Protein AF-A0A6I9VJF4-F1 (afdb_monomer_lite)

Secondary structure (DSSP, 8-state):
-------------------------------------PPPPSSPPP---S----EEEEETTEEEEESSHHHHHHHHHHHHHHHHHH-SSS--EEEEEES---TTHHHHHHHHHHHHHHHHHHHHHHHHHHHHHHHHHHHHHHHHHHHHHHHHHHHHHHHHHHHHHHHHHHHHHHHHHHHHHHHHHHHHHHHHHHHHHHHHHHHHHHHHTT-

pLDDT: mean 82.64, std 21.47, range [32.25, 98.5]

Foldseek 3Di:
DDDDDDDDDDDDDDDDDDDDDDDDDDDDDDDDDDDDDDDDQLADQDDDDPQQFWFWKDWQNHIDIDRDPSRLVSLCVSQVSCCVPPNDPGIHIGGDGTDGDDPVVNVVSVVVVVVVVVVVVVVVVVVVVVVVVVVVVVVVVVVVVVVVVVVVVVVVVVVVVVVVVVVVVVVVVVVVVVVVVVVVVVVVVVVVVVVVVVVVVVVVVVVVVPD

Structure (mmCIF, N/CA/C/O backbone):
data_AF-A0A6I9VJF4-F1
#
_entry.id   AF-A0A6I9VJF4-F1
#
loop_
_atom_site.group_PDB
_atom_site.id
_atom_site.type_symbol
_atom_site.label_atom_id
_atom_site.label_alt_id
_atom_site.label_comp_id
_atom_site.label_asym_id
_atom_site.label_entity_id
_atom_site.label_seq_id
_atom_site.pdbx_PDB_ins_code
_atom_site.Cartn_x
_atom_site.Cartn_y
_atom_site.Cartn_z
_atom_site.occupancy
_atom_site.B_iso_or_equiv
_atom_site.auth_seq_id
_atom_site.auth_comp_id
_atom_site.auth_asym_id
_atom_site.auth_atom_id
_atom_site.pdbx_PDB_model_num
ATOM 1 N N . MET A 1 1 ? 12.677 24.973 35.732 1.00 41.00 1 MET A N 1
ATOM 2 C CA . MET A 1 1 ? 14.095 25.381 35.578 1.00 41.00 1 MET A CA 1
ATOM 3 C C . MET A 1 1 ? 14.150 26.571 34.622 1.00 41.00 1 MET A C 1
ATOM 5 O O . MET A 1 1 ? 13.474 26.515 33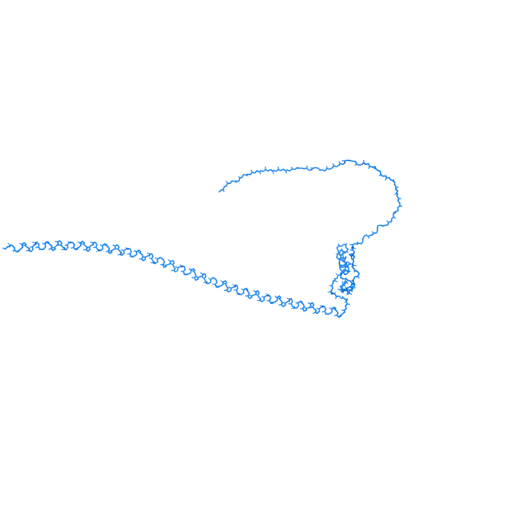.605 1.00 41.00 1 MET A O 1
ATOM 9 N N . ARG A 1 2 ? 14.882 27.648 34.942 1.00 43.22 2 ARG A N 1
ATOM 10 C CA . ARG A 1 2 ? 15.114 28.810 34.055 1.00 43.22 2 ARG A CA 1
ATOM 11 C C . ARG A 1 2 ? 16.456 29.455 34.414 1.00 43.22 2 ARG A C 1
ATOM 13 O O . ARG A 1 2 ? 16.607 29.903 35.543 1.00 43.22 2 ARG A O 1
ATOM 20 N N . ALA A 1 3 ? 17.380 29.524 33.459 1.00 40.81 3 ALA A N 1
ATOM 21 C CA . ALA A 1 3 ? 18.591 30.343 33.530 1.00 40.81 3 ALA A CA 1
ATOM 22 C C . ALA A 1 3 ? 19.118 30.581 32.104 1.00 40.81 3 ALA A C 1
ATOM 24 O O . ALA A 1 3 ? 19.810 29.735 31.546 1.00 40.81 3 ALA A O 1
ATOM 25 N N . TYR A 1 4 ? 18.756 31.717 31.506 1.00 46.66 4 TYR A N 1
ATOM 26 C CA . TYR A 1 4 ? 19.424 32.236 30.310 1.00 46.66 4 TYR A CA 1
ATOM 27 C C . TYR A 1 4 ? 20.466 33.259 30.766 1.00 46.66 4 TYR A C 1
ATOM 29 O O . TYR A 1 4 ? 20.101 34.253 31.390 1.00 46.66 4 TYR A O 1
ATOM 37 N N . SER A 1 5 ? 21.733 33.031 30.423 1.00 48.59 5 SER A N 1
ATOM 38 C CA . SER A 1 5 ? 22.830 33.974 30.660 1.00 48.59 5 SER A CA 1
ATOM 39 C C . SER A 1 5 ? 23.550 34.233 29.343 1.00 48.59 5 SER A C 1
ATOM 41 O O . SER A 1 5 ? 24.210 33.348 28.805 1.00 48.59 5 SER A O 1
ATOM 43 N N . CYS A 1 6 ? 23.385 35.436 28.801 1.00 45.25 6 CYS A N 1
ATOM 44 C CA . CYS A 1 6 ? 23.990 35.838 27.535 1.00 45.25 6 CYS A CA 1
ATOM 45 C C . CYS A 1 6 ? 25.489 36.125 27.689 1.00 45.25 6 CYS A C 1
ATOM 47 O O . CYS A 1 6 ? 25.918 36.651 28.715 1.00 45.25 6 CYS A O 1
ATOM 49 N N . LEU A 1 7 ? 26.254 35.946 26.610 1.00 48.56 7 LEU A N 1
ATOM 50 C CA . LEU A 1 7 ? 27.446 36.757 26.368 1.00 48.56 7 LEU A CA 1
ATOM 51 C C . LEU A 1 7 ? 27.572 37.061 24.872 1.00 48.56 7 LEU A C 1
ATOM 53 O O . LEU A 1 7 ? 27.471 36.170 24.033 1.00 48.56 7 LEU A O 1
ATOM 57 N N . VAL A 1 8 ? 27.735 38.344 24.552 1.00 44.47 8 VAL A N 1
ATOM 58 C CA . VAL A 1 8 ? 27.792 38.882 23.188 1.00 44.47 8 VAL A CA 1
ATOM 59 C C . VAL A 1 8 ? 29.229 39.271 22.875 1.00 44.47 8 VAL A C 1
ATOM 61 O O . VAL A 1 8 ? 29.824 40.026 23.640 1.00 44.47 8 VAL A O 1
ATOM 64 N N . ILE A 1 9 ? 29.754 38.844 21.724 1.00 44.94 9 ILE A N 1
ATOM 65 C CA . ILE A 1 9 ? 30.929 39.471 21.105 1.00 44.94 9 ILE A CA 1
ATOM 66 C C . ILE A 1 9 ? 30.648 39.676 19.613 1.00 44.94 9 ILE A C 1
ATOM 68 O O . ILE A 1 9 ? 30.544 38.722 18.848 1.00 44.94 9 ILE A O 1
ATOM 72 N N . LEU A 1 10 ? 30.541 40.944 19.212 1.00 43.72 10 LEU A N 1
ATOM 73 C CA . LEU A 1 10 ? 30.652 41.387 17.823 1.00 43.72 10 LEU A CA 1
ATOM 74 C C . LEU A 1 10 ? 32.108 41.786 17.560 1.00 43.72 10 LEU A C 1
ATOM 76 O O . LEU A 1 10 ? 32.674 42.554 18.336 1.00 43.72 10 LEU A O 1
ATOM 80 N N . ALA A 1 11 ? 32.684 41.332 16.448 1.00 39.12 11 ALA A N 1
ATOM 81 C CA . ALA A 1 11 ? 33.956 41.838 15.940 1.00 39.12 11 ALA A CA 1
ATOM 82 C C . ALA A 1 11 ? 33.945 41.851 14.402 1.00 39.12 11 ALA A C 1
ATOM 84 O O . ALA A 1 11 ? 33.840 40.813 13.754 1.00 39.12 11 ALA A O 1
ATOM 85 N N . VAL A 1 12 ? 34.029 43.053 13.835 1.00 43.50 12 VAL A N 1
ATOM 86 C CA . VAL A 1 12 ? 34.283 43.328 12.407 1.00 43.50 12 VAL A CA 1
ATOM 87 C C . VAL A 1 12 ? 35.778 43.697 12.271 1.00 43.50 12 VAL A C 1
ATOM 89 O O . VAL A 1 12 ? 36.463 43.766 13.289 1.00 43.50 12 VAL A O 1
ATOM 92 N N . VAL A 1 13 ? 36.251 44.025 11.056 1.00 33.44 13 VAL A N 1
ATOM 93 C CA . VAL A 1 13 ? 37.587 44.577 10.695 1.00 33.44 13 VAL A CA 1
ATOM 94 C C . VAL A 1 13 ? 38.659 43.511 10.378 1.00 33.44 13 VAL A C 1
ATOM 96 O O . VAL A 1 13 ? 38.733 42.508 11.071 1.00 33.44 13 VAL A O 1
ATOM 99 N N . SER A 1 14 ? 39.583 43.668 9.412 1.00 33.91 14 SER A N 1
ATOM 100 C CA . SER A 1 14 ? 39.598 44.350 8.089 1.00 33.91 14 SER A CA 1
ATOM 101 C C . SER A 1 14 ? 40.990 44.165 7.444 1.00 33.91 14 SER A C 1
ATOM 103 O O . SER A 1 14 ? 41.959 44.681 7.998 1.00 33.91 14 SER A O 1
ATOM 105 N N . LEU A 1 15 ? 41.074 43.580 6.234 1.00 39.22 15 LEU A N 1
ATOM 106 C CA . LEU A 1 15 ? 42.241 43.689 5.319 1.00 39.22 15 LEU A CA 1
ATOM 107 C C . LEU A 1 15 ? 43.604 43.172 5.895 1.00 39.22 15 LEU A C 1
ATOM 109 O O . LEU A 1 15 ? 43.591 42.586 6.977 1.00 39.22 15 LEU A O 1
ATOM 113 N N . PRO A 1 16 ? 44.777 43.282 5.211 1.00 50.31 16 PRO A N 1
ATOM 114 C CA . PRO A 1 16 ? 45.093 43.922 3.925 1.00 50.31 16 PRO A CA 1
ATOM 115 C C . PRO A 1 16 ? 45.679 42.989 2.842 1.00 50.31 16 PRO A C 1
ATOM 117 O O . PRO A 1 16 ? 45.834 41.785 3.019 1.00 50.31 16 PRO A O 1
ATOM 120 N N . ALA A 1 17 ? 46.033 43.594 1.706 1.00 39.03 17 ALA A N 1
ATOM 121 C CA . ALA A 1 17 ? 46.890 43.026 0.665 1.00 39.03 17 ALA A CA 1
ATOM 122 C C . ALA A 1 17 ? 48.210 43.831 0.556 1.00 39.03 17 ALA A C 1
ATOM 124 O O . ALA A 1 17 ? 48.357 44.831 1.254 1.00 39.03 17 ALA A O 1
ATOM 125 N N . GLN A 1 18 ? 49.066 43.446 -0.408 1.00 44.81 18 GLN A N 1
ATOM 126 C CA . GLN A 1 18 ? 50.129 44.230 -1.086 1.00 44.81 18 GLN A CA 1
ATOM 127 C C . GLN A 1 18 ? 51.636 44.062 -0.723 1.00 44.81 18 GLN A C 1
ATOM 129 O O . GLN A 1 18 ? 52.074 44.369 0.376 1.00 44.81 18 GLN A O 1
ATOM 134 N N . LEU A 1 19 ? 52.397 43.756 -1.800 1.00 36.31 19 LEU A N 1
ATOM 135 C CA . LEU A 1 19 ? 53.722 44.272 -2.239 1.00 36.31 19 LEU A CA 1
ATOM 136 C C . LEU A 1 19 ? 55.075 43.732 -1.689 1.00 36.31 19 LEU A C 1
ATOM 138 O O . LEU A 1 19 ? 55.432 44.012 -0.556 1.00 36.31 19 LEU A O 1
ATOM 142 N N . LEU A 1 20 ? 55.885 43.203 -2.643 1.00 39.62 20 LEU A N 1
ATOM 143 C CA . LEU A 1 20 ? 57.366 43.327 -2.830 1.00 39.62 20 LEU A CA 1
ATOM 144 C C . LEU A 1 20 ? 58.293 42.761 -1.710 1.00 39.62 20 LEU A C 1
ATOM 146 O O . LEU A 1 20 ? 57.855 42.582 -0.587 1.00 39.62 20 LEU A O 1
ATOM 150 N N . VAL A 1 21 ? 59.582 42.403 -1.882 1.00 32.41 21 VAL A N 1
ATOM 151 C CA . VAL A 1 21 ? 60.612 42.361 -2.969 1.00 32.41 21 VAL A CA 1
ATOM 152 C C . VAL A 1 21 ? 61.565 41.163 -2.626 1.00 32.41 21 VAL A C 1
ATOM 154 O O . VAL A 1 21 ? 61.451 40.660 -1.511 1.00 32.41 21 VAL A O 1
ATOM 157 N N . SER A 1 22 ? 62.495 40.558 -3.389 1.00 33.78 22 SER A N 1
ATOM 158 C CA . SER A 1 22 ? 63.268 40.751 -4.649 1.00 33.78 22 SER A CA 1
ATOM 159 C C . SER A 1 22 ? 63.357 39.390 -5.406 1.00 33.78 22 SER A C 1
ATOM 161 O O . SER A 1 22 ? 62.811 38.412 -4.907 1.00 33.78 22 SER A O 1
ATOM 163 N N . ALA A 1 23 ? 63.911 39.170 -6.614 1.00 37.25 23 ALA A N 1
ATOM 164 C CA . ALA A 1 23 ? 64.912 39.815 -7.495 1.00 37.25 23 ALA A CA 1
ATOM 165 C C . ALA A 1 23 ? 66.409 39.447 -7.270 1.00 37.25 23 ALA A C 1
ATOM 167 O O . ALA A 1 23 ? 67.086 40.083 -6.475 1.00 37.25 23 ALA A O 1
ATOM 168 N N . GLU A 1 24 ? 66.901 38.464 -8.041 1.00 32.25 24 GLU A N 1
ATOM 169 C CA . GLU A 1 24 ? 68.302 38.223 -8.477 1.00 32.25 24 GLU A CA 1
ATOM 170 C C . GLU A 1 24 ? 68.190 37.257 -9.701 1.00 32.25 24 GLU A C 1
ATOM 172 O O . GLU A 1 24 ? 67.418 36.303 -9.631 1.00 32.25 24 GLU A O 1
ATOM 177 N N . SER A 1 25 ? 68.585 37.628 -10.933 1.00 33.44 25 SER A N 1
ATOM 178 C CA . SER A 1 25 ? 69.855 37.287 -11.634 1.00 33.44 25 SER A CA 1
ATOM 179 C C . SER A 1 25 ? 70.174 35.776 -11.734 1.00 33.44 25 SER A C 1
ATOM 181 O O . SER A 1 25 ? 70.134 35.099 -10.714 1.00 33.44 25 SER A O 1
ATOM 183 N N . SER A 1 26 ? 70.536 35.153 -12.869 1.00 38.69 26 SER A N 1
ATOM 184 C CA . SER A 1 26 ? 70.738 35.537 -14.293 1.00 38.69 26 SER A CA 1
ATOM 185 C C . SER A 1 26 ? 70.229 34.367 -15.194 1.00 38.69 26 SER A C 1
ATOM 187 O O . SER A 1 26 ? 69.788 33.354 -14.664 1.00 38.69 26 SER A O 1
ATOM 189 N N . GLU A 1 27 ? 70.129 34.388 -16.532 1.00 39.69 27 GLU A N 1
ATOM 190 C CA . GLU A 1 27 ? 70.959 34.992 -17.590 1.00 39.69 27 GLU A CA 1
ATOM 191 C C . GLU A 1 27 ? 70.164 35.169 -18.909 1.00 39.69 27 GLU A C 1
ATOM 193 O O . GLU A 1 27 ? 69.073 34.621 -19.075 1.00 39.69 27 GLU A O 1
ATOM 198 N N . ALA A 1 28 ? 70.721 35.910 -19.872 1.00 35.66 28 ALA A N 1
ATOM 199 C CA . ALA A 1 28 ? 70.219 36.016 -21.252 1.00 35.66 28 ALA A CA 1
ATOM 200 C C . ALA A 1 28 ? 71.174 35.252 -22.213 1.00 35.66 28 ALA A C 1
ATOM 202 O O . ALA A 1 28 ? 72.231 34.811 -21.781 1.00 35.66 28 ALA A O 1
ATOM 203 N N . ALA A 1 29 ? 70.933 35.042 -23.511 1.00 36.00 29 ALA A N 1
ATOM 204 C CA . ALA A 1 29 ? 69.857 35.457 -24.412 1.00 36.00 29 ALA A CA 1
ATOM 205 C C . ALA A 1 29 ? 69.768 34.473 -25.601 1.00 36.00 29 ALA A C 1
ATOM 207 O O . ALA A 1 29 ? 70.785 33.893 -25.980 1.00 36.00 29 ALA A O 1
ATOM 208 N N . ASN A 1 30 ? 68.617 34.384 -26.280 1.00 33.91 30 ASN A N 1
ATOM 209 C CA . ASN A 1 30 ? 68.498 34.828 -27.684 1.00 33.91 30 ASN A CA 1
ATOM 210 C C . ASN A 1 30 ? 67.085 34.633 -28.259 1.00 33.91 30 ASN A C 1
ATOM 212 O O . ASN A 1 30 ? 66.303 33.804 -27.801 1.00 33.91 30 ASN A O 1
ATOM 216 N N . THR A 1 31 ? 66.763 35.435 -29.271 1.00 39.09 31 THR A N 1
ATOM 217 C CA . THR A 1 31 ? 65.483 35.433 -29.991 1.00 39.09 31 THR A CA 1
ATOM 218 C C . THR A 1 31 ? 65.520 34.562 -31.254 1.00 39.09 31 THR A C 1
ATOM 220 O O . THR A 1 31 ? 66.585 34.184 -31.733 1.00 39.09 31 THR A O 1
ATOM 223 N N . SER A 1 32 ? 64.339 34.395 -31.868 1.00 44.34 32 SER A N 1
ATOM 224 C CA . SER A 1 32 ? 64.127 34.105 -33.304 1.00 44.34 32 SER A CA 1
ATOM 225 C C . SER A 1 32 ? 63.920 32.646 -33.739 1.00 44.34 32 SER A C 1
ATOM 227 O O . SER A 1 32 ? 64.745 32.072 -34.439 1.00 44.34 32 SER A O 1
ATOM 229 N N . ALA A 1 33 ? 62.714 32.124 -33.485 1.00 35.53 33 ALA A N 1
ATOM 230 C CA . ALA A 1 33 ? 61.973 31.322 -34.470 1.00 35.53 33 ALA A CA 1
ATOM 231 C C . ALA A 1 33 ? 60.465 31.353 -34.155 1.00 35.53 33 ALA A C 1
ATOM 233 O O . ALA A 1 33 ? 59.999 30.656 -33.258 1.00 35.53 33 ALA A O 1
ATOM 234 N N . ALA A 1 34 ? 59.688 32.165 -34.878 1.00 48.03 34 ALA A N 1
ATOM 235 C CA . ALA A 1 34 ? 58.229 32.131 -34.780 1.00 48.03 34 ALA A CA 1
ATOM 236 C C . ALA A 1 34 ? 57.673 31.028 -35.696 1.00 48.03 34 ALA A C 1
ATOM 238 O O . ALA A 1 34 ? 57.787 31.122 -36.916 1.00 48.03 34 ALA A O 1
ATOM 239 N N . LEU A 1 35 ? 57.049 30.007 -35.108 1.00 40.38 35 LEU A N 1
ATOM 240 C CA . LEU A 1 35 ? 56.227 29.015 -35.806 1.00 40.38 35 LEU A CA 1
ATOM 241 C C . LEU A 1 35 ? 54.879 28.872 -35.073 1.00 40.38 35 LEU A C 1
ATOM 243 O O . LEU A 1 35 ? 54.799 29.187 -33.884 1.00 40.38 35 LEU A O 1
ATOM 247 N N . PRO A 1 36 ? 53.793 28.532 -35.790 1.00 45.44 36 PRO A N 1
ATOM 248 C CA . PRO A 1 36 ? 52.447 28.914 -35.378 1.00 45.44 36 PRO A CA 1
ATOM 249 C C . PRO A 1 36 ? 51.892 28.067 -34.232 1.00 45.44 36 PRO A C 1
ATOM 251 O O . PRO A 1 36 ? 52.249 26.903 -34.060 1.00 45.44 36 PRO A O 1
ATOM 254 N N . ALA A 1 37 ? 50.933 28.646 -33.507 1.00 44.25 37 ALA A N 1
ATOM 255 C CA . ALA A 1 37 ? 50.127 27.926 -32.534 1.00 44.25 37 ALA A CA 1
ATOM 256 C C . ALA A 1 37 ? 49.352 26.789 -33.221 1.00 44.25 37 ALA A C 1
ATOM 258 O O . ALA A 1 37 ? 48.345 27.019 -33.893 1.00 44.25 37 ALA A O 1
ATOM 259 N N . THR A 1 38 ? 49.805 25.550 -33.037 1.00 40.78 38 THR A N 1
ATOM 260 C CA . THR A 1 38 ? 49.000 24.370 -33.353 1.00 40.78 38 THR A CA 1
ATOM 261 C C . THR A 1 38 ? 47.846 24.306 -32.367 1.00 40.78 38 THR A C 1
ATOM 263 O O . THR A 1 38 ? 48.064 24.166 -31.164 1.00 40.78 38 THR A O 1
ATOM 266 N N . SER A 1 39 ? 46.620 24.413 -32.876 1.00 51.25 39 SER A N 1
ATOM 267 C CA . SER A 1 39 ? 45.404 24.272 -32.081 1.00 51.25 39 SER A CA 1
ATOM 268 C C . SER A 1 39 ? 45.406 22.937 -31.338 1.00 51.25 39 SER A C 1
ATOM 270 O O . SER A 1 39 ? 45.472 21.882 -31.975 1.00 51.25 39 SER A O 1
ATOM 272 N N . THR A 1 40 ? 45.284 22.972 -30.012 1.00 52.50 40 THR A N 1
ATOM 273 C CA . THR A 1 40 ? 44.957 21.772 -29.240 1.00 52.50 40 THR A CA 1
ATOM 274 C C . THR A 1 40 ? 43.618 21.211 -29.735 1.00 52.50 40 THR A C 1
ATOM 276 O O . THR A 1 40 ? 42.693 21.983 -30.014 1.00 52.50 40 THR A O 1
ATOM 279 N N . PRO A 1 41 ? 43.479 19.884 -29.901 1.00 60.72 41 PRO A N 1
ATOM 280 C CA . PRO A 1 41 ? 42.206 19.307 -30.303 1.00 60.72 41 PRO A CA 1
ATOM 281 C C . PRO A 1 41 ? 41.181 19.527 -29.182 1.00 60.72 41 PRO A C 1
ATOM 283 O O . PRO A 1 41 ? 41.434 19.210 -28.024 1.00 60.72 41 PRO A O 1
ATOM 286 N N . ILE A 1 42 ? 40.006 20.061 -29.531 1.00 69.56 42 ILE A N 1
ATOM 287 C CA . ILE A 1 42 ? 38.941 20.434 -28.572 1.00 69.56 42 ILE A CA 1
ATOM 288 C C . ILE A 1 42 ? 38.410 19.210 -27.787 1.00 69.56 42 ILE A C 1
ATOM 290 O O . ILE A 1 42 ? 37.789 19.355 -26.738 1.00 69.56 42 ILE A O 1
ATOM 294 N N . CYS A 1 43 ? 38.683 17.998 -28.273 1.00 75.88 43 CYS A N 1
ATOM 295 C CA . CYS A 1 43 ? 38.507 16.742 -27.558 1.00 75.88 43 CYS A CA 1
ATOM 296 C C . CYS A 1 43 ? 39.775 15.895 -27.706 1.00 75.88 43 CYS A C 1
ATOM 298 O O . CYS A 1 43 ? 40.249 15.703 -28.826 1.00 75.88 43 CYS A O 1
ATOM 300 N N . GLU A 1 44 ? 40.280 15.345 -26.603 1.00 77.62 44 GLU A N 1
ATOM 301 C CA . GLU A 1 44 ? 41.350 14.348 -26.622 1.00 77.62 44 GLU A CA 1
ATOM 302 C C . GLU A 1 44 ? 40.745 12.936 -26.557 1.00 77.62 44 GLU A C 1
ATOM 304 O O . GLU A 1 44 ? 39.993 12.596 -25.639 1.00 77.62 44 GLU A O 1
ATOM 309 N N . GLU A 1 45 ? 41.026 12.113 -27.569 1.00 77.75 45 GLU A N 1
ATOM 310 C CA . GLU A 1 45 ? 40.505 10.748 -27.642 1.00 77.75 45 GLU A CA 1
ATOM 311 C C . GLU A 1 45 ? 41.234 9.819 -26.661 1.00 77.75 45 GLU A C 1
ATOM 313 O O . GLU A 1 45 ? 42.458 9.699 -26.678 1.00 77.75 45 GLU A O 1
ATOM 318 N N . THR A 1 46 ? 40.479 9.094 -25.829 1.00 84.31 46 THR A N 1
ATOM 319 C CA . THR A 1 46 ? 41.060 8.104 -24.912 1.00 84.31 46 THR A CA 1
ATOM 320 C C . THR A 1 46 ? 41.668 6.947 -25.710 1.00 84.31 46 THR A C 1
ATOM 322 O O . THR A 1 46 ? 41.006 6.375 -26.578 1.00 84.31 46 THR A O 1
ATOM 325 N N . VAL A 1 47 ? 42.919 6.574 -25.416 1.00 90.31 47 VAL A N 1
ATOM 326 C CA . VAL A 1 47 ? 43.630 5.506 -26.140 1.00 90.31 47 VAL A CA 1
ATOM 327 C C . VAL A 1 47 ? 42.919 4.163 -25.949 1.00 90.31 47 VAL A C 1
ATOM 329 O O . VAL A 1 47 ? 42.955 3.562 -24.877 1.00 90.31 47 VAL A O 1
ATOM 332 N N . CYS A 1 48 ? 42.276 3.677 -27.009 1.00 92.06 48 CYS A N 1
ATOM 333 C CA . CYS A 1 48 ? 41.532 2.423 -26.978 1.00 92.06 48 CYS A CA 1
ATOM 334 C C . CYS A 1 48 ? 42.433 1.196 -27.220 1.00 92.06 48 CYS A C 1
ATOM 336 O O . CYS A 1 48 ? 43.268 1.221 -28.131 1.00 92.06 48 CYS A O 1
ATOM 338 N N . PRO A 1 49 ? 42.218 0.074 -26.501 1.00 93.00 49 PRO A N 1
ATOM 339 C CA . PRO A 1 49 ? 42.853 -1.202 -26.820 1.00 93.00 49 PRO A CA 1
ATOM 340 C C . PRO A 1 49 ? 42.556 -1.648 -28.257 1.00 93.00 49 PRO A C 1
ATOM 342 O O . PRO A 1 49 ? 41.438 -1.478 -28.749 1.00 93.00 49 PRO A O 1
ATOM 345 N N . ARG A 1 50 ? 43.524 -2.303 -28.913 1.00 89.00 50 ARG A N 1
ATOM 346 C CA . ARG A 1 50 ? 43.379 -2.863 -30.275 1.00 89.00 50 ARG A CA 1
ATOM 347 C C . ARG A 1 50 ? 42.592 -4.185 -30.314 1.00 89.00 50 ARG A C 1
ATOM 349 O O . ARG A 1 50 ? 42.911 -5.085 -31.082 1.00 89.00 50 ARG A O 1
ATOM 356 N N . LEU A 1 51 ? 41.553 -4.290 -29.486 1.00 89.00 51 LEU A N 1
ATOM 357 C CA . LEU A 1 51 ? 40.603 -5.399 -29.479 1.00 89.00 51 LEU A CA 1
ATOM 358 C C . LEU A 1 51 ? 39.425 -5.061 -30.403 1.00 89.00 51 LEU A C 1
ATOM 360 O O . LEU A 1 51 ? 38.678 -4.117 -30.140 1.00 89.00 51 LEU A O 1
ATOM 364 N N . TYR A 1 52 ? 39.258 -5.833 -31.479 1.00 93.81 52 TYR A N 1
ATOM 365 C CA . TYR A 1 52 ? 38.142 -5.673 -32.410 1.00 93.81 52 TYR A CA 1
ATOM 366 C C . TYR A 1 52 ? 36.896 -6.393 -31.878 1.00 93.81 52 TYR A C 1
ATOM 368 O O . TYR A 1 52 ? 36.787 -7.613 -31.957 1.00 93.81 52 TYR A O 1
ATOM 376 N N . MET A 1 53 ? 35.965 -5.618 -31.325 1.00 95.88 53 MET A N 1
ATOM 377 C CA . MET A 1 53 ? 34.666 -6.066 -30.816 1.00 95.88 53 MET A CA 1
ATOM 378 C C . MET A 1 53 ? 33.624 -5.041 -31.280 1.00 95.88 53 MET A C 1
ATOM 380 O O . MET A 1 53 ? 33.338 -4.085 -30.548 1.00 95.88 53 MET A O 1
ATOM 384 N N . PRO A 1 54 ? 33.134 -5.159 -32.529 1.00 95.31 54 PRO A N 1
ATOM 385 C CA . PRO A 1 54 ? 32.446 -4.070 -33.202 1.00 95.31 54 PRO A CA 1
ATOM 386 C C . PRO A 1 54 ? 31.121 -3.716 -32.532 1.00 95.31 54 PRO A C 1
ATOM 388 O O . PRO A 1 54 ? 30.455 -4.561 -31.932 1.00 95.31 54 PRO A O 1
ATOM 391 N N . VAL A 1 55 ? 30.726 -2.454 -32.670 1.00 95.62 55 VAL A N 1
ATOM 392 C CA . VAL A 1 55 ? 29.443 -1.930 -32.194 1.00 95.62 55 VAL A CA 1
ATOM 393 C C . VAL A 1 55 ? 28.791 -1.070 -33.267 1.00 95.62 55 VAL A C 1
ATOM 395 O O . VAL A 1 55 ? 29.481 -0.355 -33.996 1.00 95.62 55 VAL A O 1
ATOM 398 N N . CYS A 1 56 ? 27.465 -1.106 -33.329 1.00 95.44 56 CYS A N 1
ATOM 399 C CA . CYS A 1 56 ? 26.675 -0.227 -34.166 1.00 95.44 56 CYS A CA 1
ATOM 400 C C . CYS A 1 56 ? 26.257 1.015 -33.375 1.00 95.44 56 CYS A C 1
ATOM 402 O O . CYS A 1 56 ? 25.759 0.926 -32.247 1.00 95.44 56 CYS A O 1
ATOM 404 N N . GLY A 1 57 ? 26.451 2.179 -33.982 1.00 94.06 57 GLY A N 1
ATOM 405 C CA . GLY A 1 57 ? 25.930 3.453 -33.512 1.00 94.06 57 GLY A CA 1
ATOM 406 C C . GLY A 1 57 ? 25.283 4.238 -34.646 1.00 94.06 57 GLY A C 1
ATOM 407 O O . GLY A 1 57 ? 25.395 3.864 -35.810 1.00 94.06 57 GLY A O 1
ATOM 408 N N . LEU A 1 58 ? 24.630 5.341 -34.299 1.00 93.56 58 LEU A N 1
ATOM 409 C CA . LEU A 1 58 ? 24.217 6.363 -35.254 1.00 93.56 58 LEU A CA 1
ATOM 410 C C . LEU A 1 58 ? 25.210 7.522 -35.227 1.00 93.56 58 LEU A C 1
ATOM 412 O O . LEU A 1 58 ? 25.717 7.870 -34.159 1.00 93.56 58 LEU A O 1
ATOM 416 N N . VAL A 1 59 ? 25.428 8.139 -36.384 1.00 92.25 59 VAL A N 1
ATOM 417 C CA . VAL A 1 59 ? 26.048 9.456 -36.554 1.00 92.25 59 VAL A CA 1
ATOM 418 C C . VAL A 1 59 ? 25.077 10.261 -37.414 1.00 92.25 59 VAL A C 1
ATOM 420 O O . VAL A 1 59 ? 24.839 9.890 -38.557 1.00 92.25 59 VAL A O 1
ATOM 423 N N . ASP A 1 60 ? 24.428 11.279 -36.844 1.00 89.12 60 ASP A N 1
ATOM 424 C CA . ASP A 1 60 ? 23.392 12.089 -37.524 1.00 89.12 60 ASP A CA 1
ATOM 425 C C . ASP A 1 60 ? 22.229 11.288 -38.136 1.00 89.12 60 ASP A C 1
ATOM 427 O O . ASP A 1 60 ? 21.585 11.699 -39.097 1.00 89.12 60 ASP A O 1
ATOM 431 N N . GLY A 1 61 ? 21.927 10.137 -37.532 1.00 86.81 61 GLY A N 1
ATOM 432 C CA . GLY A 1 61 ? 20.888 9.217 -37.996 1.00 86.81 61 GLY A CA 1
ATOM 433 C C . GLY A 1 61 ? 21.376 8.149 -38.979 1.00 86.81 61 GLY A C 1
ATOM 434 O O . GLY A 1 61 ? 20.641 7.191 -39.217 1.00 86.81 61 GLY A O 1
ATOM 435 N N . GLU A 1 62 ? 22.611 8.234 -39.480 1.00 90.94 62 GLU A N 1
ATOM 436 C CA . GLU A 1 62 ? 23.208 7.199 -40.330 1.00 90.94 62 GLU A CA 1
ATOM 437 C C . GLU A 1 62 ? 23.926 6.114 -39.500 1.00 90.94 62 GLU A C 1
ATOM 439 O O . GLU A 1 62 ? 24.631 6.436 -38.537 1.00 90.94 62 GLU A O 1
ATOM 444 N N . PRO A 1 63 ? 23.780 4.816 -39.835 1.00 92.56 63 PRO A N 1
ATOM 445 C CA . PRO A 1 63 ? 24.374 3.723 -39.067 1.00 92.56 63 PRO A CA 1
ATOM 446 C C . PRO A 1 63 ? 25.884 3.570 -39.325 1.00 92.56 63 PRO A C 1
ATOM 448 O O . PRO A 1 63 ? 26.311 3.147 -40.399 1.00 92.56 63 PRO A O 1
ATOM 451 N N . MET A 1 64 ? 26.707 3.830 -38.303 1.00 93.12 64 MET A N 1
ATOM 452 C CA . MET A 1 64 ? 28.158 3.618 -38.326 1.00 93.12 64 MET A CA 1
ATOM 453 C C . MET A 1 64 ? 28.569 2.414 -37.467 1.00 93.12 64 MET A C 1
ATOM 455 O O . MET A 1 64 ? 28.311 2.368 -36.264 1.00 93.12 64 MET A O 1
ATOM 459 N N . THR A 1 65 ? 29.325 1.482 -38.057 1.00 95.88 65 THR A N 1
ATOM 460 C CA . THR A 1 65 ? 30.056 0.462 -37.285 1.00 95.88 65 THR A CA 1
ATOM 461 C C . THR A 1 65 ? 31.369 1.040 -36.757 1.00 95.88 65 THR A C 1
ATOM 463 O O . THR A 1 65 ? 32.220 1.465 -37.538 1.00 95.88 65 THR A O 1
ATOM 466 N N . ALA A 1 66 ? 31.566 1.014 -35.439 1.00 94.75 66 ALA A N 1
ATOM 467 C CA . ALA A 1 66 ? 32.846 1.310 -34.796 1.00 94.75 66 ALA A CA 1
ATOM 468 C C . ALA A 1 66 ? 33.571 0.004 -34.405 1.00 94.75 66 ALA A C 1
ATOM 470 O O . ALA A 1 66 ? 32.907 -0.975 -34.060 1.00 94.75 66 ALA A O 1
ATOM 471 N N . PRO A 1 67 ? 34.920 -0.040 -34.418 1.00 94.50 67 PRO A N 1
ATOM 472 C CA . PRO A 1 67 ? 35.689 -1.270 -34.182 1.00 94.50 67 PRO A CA 1
ATOM 473 C C . PRO A 1 67 ? 35.679 -1.747 -32.720 1.00 94.50 67 PRO A C 1
ATOM 475 O O . PRO A 1 67 ? 35.948 -2.916 -32.458 1.00 94.50 67 PRO A O 1
ATOM 478 N N . SER A 1 68 ? 35.377 -0.862 -31.767 1.00 94.25 68 SER A N 1
ATOM 479 C CA . SER A 1 68 ? 35.166 -1.212 -30.361 1.00 94.25 68 SER A CA 1
ATOM 480 C C . SER A 1 68 ? 34.238 -0.206 -29.680 1.00 94.25 68 SER A C 1
ATOM 482 O O . SER A 1 68 ? 34.101 0.938 -30.130 1.00 94.25 68 SER A O 1
ATOM 484 N N . ARG A 1 69 ? 33.624 -0.599 -28.554 1.00 94.50 69 ARG A N 1
ATOM 485 C CA . ARG A 1 69 ? 32.790 0.319 -27.758 1.00 94.50 69 ARG A CA 1
ATOM 486 C C . ARG A 1 69 ? 33.580 1.514 -27.213 1.00 94.50 69 ARG A C 1
ATOM 488 O O . ARG A 1 69 ? 33.007 2.589 -27.088 1.00 94.50 69 ARG A O 1
ATOM 495 N N . CYS A 1 70 ? 34.882 1.358 -26.965 1.00 94.12 70 CYS A N 1
ATOM 496 C CA . CYS A 1 70 ? 35.763 2.469 -26.600 1.00 94.12 70 CYS A CA 1
ATOM 497 C C . CYS A 1 70 ? 35.822 3.526 -27.716 1.00 94.12 70 CYS A C 1
ATOM 499 O O . CYS A 1 70 ? 35.541 4.693 -27.460 1.00 94.12 70 CYS A O 1
ATOM 501 N N . VAL A 1 71 ? 36.060 3.116 -28.970 1.00 93.69 71 VAL A N 1
ATOM 502 C CA . VAL A 1 71 ? 36.141 4.050 -30.110 1.00 93.69 71 VAL A CA 1
ATOM 503 C C . VAL A 1 71 ? 34.799 4.745 -30.376 1.00 93.69 71 VAL A C 1
ATOM 505 O O . VAL A 1 71 ? 34.774 5.931 -30.696 1.00 93.69 71 VAL A O 1
ATOM 508 N N . LEU A 1 72 ? 33.664 4.060 -30.183 1.00 93.88 72 LEU A N 1
ATOM 509 C CA . LEU A 1 72 ? 32.357 4.728 -30.243 1.00 93.88 72 LEU A CA 1
ATOM 510 C C . LEU A 1 72 ? 32.166 5.720 -29.081 1.00 93.88 72 LEU A C 1
ATOM 512 O O . LEU A 1 72 ? 31.701 6.836 -29.299 1.00 93.88 72 LEU A O 1
ATOM 516 N N . ASN A 1 73 ? 32.545 5.342 -27.857 1.00 93.44 73 ASN A N 1
ATOM 517 C CA . ASN A 1 73 ? 32.426 6.206 -26.683 1.00 93.44 73 ASN A CA 1
ATOM 518 C C . ASN A 1 73 ? 33.322 7.457 -26.783 1.00 93.44 73 ASN A C 1
ATOM 520 O O . ASN A 1 73 ? 32.892 8.517 -26.332 1.00 93.44 73 ASN A O 1
ATOM 524 N N . ASN A 1 74 ? 34.503 7.374 -27.413 1.00 92.00 74 ASN A N 1
ATOM 525 C CA . ASN A 1 74 ? 35.320 8.544 -27.763 1.00 92.00 74 ASN A CA 1
ATOM 526 C C . ASN A 1 74 ? 34.526 9.515 -28.640 1.00 92.00 74 ASN A C 1
ATOM 528 O O . ASN A 1 74 ? 34.362 10.676 -28.276 1.00 92.00 74 ASN A O 1
ATOM 532 N N . LYS A 1 75 ? 33.946 9.028 -29.746 1.00 91.44 75 LYS A N 1
ATOM 533 C CA . LYS A 1 75 ? 33.132 9.856 -30.651 1.00 91.44 75 LYS A CA 1
ATOM 534 C C . LYS A 1 75 ? 31.924 10.485 -29.954 1.00 91.44 75 LYS A C 1
ATOM 536 O O . LYS A 1 75 ? 31.662 11.667 -30.158 1.00 91.44 75 LYS A O 1
ATOM 541 N N . ILE A 1 76 ? 31.234 9.737 -29.087 1.00 91.62 76 ILE A N 1
ATOM 542 C CA . ILE A 1 76 ? 30.133 10.265 -28.262 1.00 91.62 76 ILE A CA 1
ATOM 543 C C . ILE A 1 76 ? 30.643 11.395 -27.353 1.00 91.62 76 ILE A C 1
ATOM 545 O O . ILE A 1 76 ? 30.092 12.495 -27.386 1.00 91.62 76 ILE A O 1
ATOM 549 N N . ARG A 1 77 ? 31.733 11.175 -26.603 1.00 90.38 77 ARG A N 1
ATOM 550 C CA . ARG A 1 77 ? 32.340 12.197 -25.729 1.00 90.38 77 ARG A CA 1
ATOM 551 C C . ARG A 1 77 ? 32.754 13.444 -26.507 1.00 90.38 77 ARG A C 1
ATOM 553 O O . ARG A 1 77 ? 32.387 14.546 -26.106 1.00 90.38 77 ARG A O 1
ATOM 560 N N . CYS A 1 78 ? 33.437 13.282 -27.638 1.00 89.62 78 CYS A N 1
ATOM 561 C CA . CYS A 1 78 ? 33.853 14.407 -28.465 1.00 89.62 78 CYS A CA 1
ATOM 562 C C . CYS A 1 78 ? 32.661 15.167 -29.051 1.00 89.62 78 CYS A C 1
ATOM 564 O O . CYS A 1 78 ? 32.666 16.393 -28.994 1.00 89.62 78 CYS A O 1
ATOM 566 N N . SER A 1 79 ? 31.606 14.487 -29.520 1.00 87.25 79 SER A N 1
ATOM 567 C CA . SER A 1 79 ? 30.388 15.173 -29.974 1.00 87.25 79 SER A CA 1
ATOM 568 C C . SER A 1 79 ? 29.734 16.009 -28.869 1.00 87.25 79 SER A C 1
ATOM 570 O O . SER A 1 79 ? 29.404 17.166 -29.108 1.00 87.25 79 SER A O 1
ATOM 572 N N . ALA A 1 80 ? 29.643 15.488 -27.641 1.00 87.19 80 ALA A N 1
ATOM 573 C CA . ALA A 1 80 ? 29.068 16.203 -26.501 1.00 87.19 80 ALA A CA 1
ATOM 574 C C . ALA A 1 80 ? 29.938 17.375 -25.997 1.00 87.19 80 ALA A C 1
ATOM 576 O O . ALA A 1 80 ? 29.407 18.357 -25.479 1.00 87.19 80 ALA A O 1
ATOM 577 N N . ILE A 1 81 ? 31.267 17.297 -26.136 1.00 87.12 81 ILE A N 1
ATOM 578 C CA . ILE A 1 81 ? 32.176 18.419 -25.841 1.00 87.12 81 ILE A CA 1
ATOM 579 C C . ILE A 1 81 ? 32.036 19.500 -26.917 1.00 87.12 81 ILE A C 1
ATOM 581 O O . ILE A 1 81 ? 31.827 20.667 -26.593 1.00 87.12 81 ILE A O 1
ATOM 585 N N . LEU A 1 82 ? 32.081 19.107 -28.192 1.00 85.00 82 LEU A N 1
ATOM 586 C CA . LEU A 1 82 ? 31.939 20.009 -29.333 1.00 85.00 82 LEU A CA 1
ATOM 587 C C . LEU A 1 82 ? 30.567 20.718 -29.321 1.00 85.00 82 LEU A C 1
ATOM 589 O O . LEU A 1 82 ? 30.510 21.930 -29.506 1.00 85.00 82 LEU A O 1
ATOM 593 N N . GLN A 1 83 ? 29.471 20.018 -29.005 1.00 84.62 83 GLN A N 1
ATOM 594 C CA . GLN A 1 83 ? 28.124 20.605 -28.865 1.00 84.62 83 GLN A CA 1
ATOM 595 C C . GLN A 1 83 ? 28.054 21.754 -27.851 1.00 84.62 83 GLN A C 1
ATOM 597 O O . GLN A 1 83 ? 27.284 22.690 -28.053 1.00 84.62 83 GLN A O 1
ATOM 602 N N . ARG A 1 84 ? 28.890 21.735 -26.806 1.00 82.12 84 ARG A N 1
ATOM 603 C CA . ARG A 1 84 ? 28.968 22.810 -25.803 1.00 82.12 84 ARG A CA 1
ATOM 604 C C . ARG A 1 84 ? 29.852 23.988 -26.223 1.00 82.12 84 ARG A C 1
ATOM 606 O O . ARG A 1 84 ? 29.744 25.045 -25.614 1.00 82.12 84 ARG A O 1
ATOM 613 N N . THR A 1 85 ? 30.721 23.824 -27.224 1.00 80.50 85 THR A N 1
ATOM 614 C CA . THR A 1 85 ? 31.714 24.840 -27.628 1.00 80.50 85 THR A CA 1
ATOM 615 C C . THR A 1 85 ? 31.471 25.448 -29.010 1.00 80.50 85 THR A C 1
ATOM 617 O O . THR A 1 85 ? 31.879 26.583 -29.241 1.00 80.50 85 THR A O 1
ATOM 620 N N . LEU A 1 86 ? 30.800 24.734 -29.922 1.00 79.12 86 LEU A N 1
ATOM 621 C CA . LEU A 1 86 ? 30.592 25.145 -31.321 1.00 79.12 86 LEU A CA 1
ATOM 622 C C . LEU A 1 86 ? 29.115 25.079 -31.790 1.00 79.12 86 LEU A C 1
ATOM 624 O O . LEU A 1 86 ? 28.807 25.492 -32.908 1.00 79.12 86 LEU A O 1
ATOM 628 N N . GLY A 1 87 ? 28.186 24.589 -30.958 1.00 71.56 87 GLY A N 1
ATOM 629 C CA . GLY A 1 87 ? 26.737 24.647 -31.211 1.00 71.56 87 GLY A CA 1
ATOM 630 C C . GLY A 1 87 ? 26.194 23.722 -32.318 1.00 71.56 87 GLY A C 1
ATOM 631 O O . GLY A 1 87 ? 26.614 22.579 -32.478 1.00 71.56 87 GLY A O 1
ATOM 632 N N . ASN A 1 88 ? 25.197 24.198 -33.073 1.00 67.12 88 ASN A N 1
ATOM 633 C CA . ASN A 1 88 ? 24.232 23.368 -33.823 1.00 67.12 88 ASN A CA 1
ATOM 634 C C . ASN A 1 88 ? 24.742 22.701 -35.131 1.00 67.12 88 ASN A C 1
ATOM 636 O O . ASN A 1 88 ? 23.935 22.389 -36.005 1.00 67.12 88 ASN A O 1
ATOM 640 N N . LYS A 1 89 ? 26.053 22.506 -35.330 1.00 70.75 89 LYS A N 1
ATOM 641 C CA . LYS A 1 89 ? 26.645 21.990 -36.594 1.00 70.75 89 LYS A CA 1
ATOM 642 C C . LYS A 1 89 ? 27.527 20.747 -36.394 1.00 70.75 89 LYS A C 1
ATOM 644 O O . LYS A 1 89 ? 28.599 20.646 -36.986 1.00 70.75 89 LYS A O 1
ATOM 649 N N . IL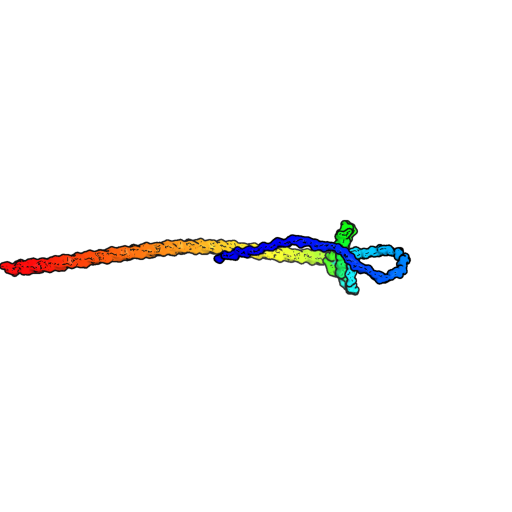E A 1 90 ? 27.141 19.852 -35.483 1.00 81.06 90 ILE A N 1
ATOM 650 C CA . ILE A 1 90 ? 28.065 18.882 -34.873 1.00 81.06 90 ILE A CA 1
ATOM 651 C C . ILE A 1 90 ? 27.430 17.495 -34.798 1.00 81.06 90 ILE A C 1
ATOM 653 O O . ILE A 1 90 ? 26.302 17.394 -34.306 1.00 81.06 90 ILE A O 1
ATOM 657 N N . PRO A 1 91 ? 28.151 16.436 -35.217 1.00 81.00 91 PRO A N 1
ATOM 658 C CA . PRO A 1 91 ? 27.564 15.122 -35.406 1.00 81.00 91 PRO A CA 1
ATOM 659 C C . PRO A 1 91 ? 26.994 14.524 -34.126 1.00 81.00 91 PRO A C 1
ATOM 661 O O . PRO A 1 91 ? 27.693 14.348 -33.130 1.00 81.00 91 PRO A O 1
ATOM 664 N N . THR A 1 92 ? 25.718 14.170 -34.170 1.00 89.31 92 THR A N 1
ATOM 665 C CA . THR A 1 92 ? 24.982 13.531 -33.081 1.00 89.31 92 THR A CA 1
ATOM 666 C C . THR A 1 92 ? 25.289 12.035 -33.047 1.00 89.31 92 THR A C 1
ATOM 668 O O . THR A 1 92 ? 24.708 11.238 -33.784 1.00 89.31 92 THR A O 1
ATOM 671 N N . VAL A 1 93 ? 26.227 11.635 -32.182 1.00 92.62 93 VAL A N 1
ATOM 672 C CA . VAL A 1 93 ? 26.645 10.231 -32.061 1.00 92.62 93 VAL A CA 1
ATOM 673 C C . VAL A 1 93 ? 25.837 9.516 -30.975 1.00 92.62 93 VAL A C 1
ATOM 675 O O . VAL A 1 93 ? 25.768 9.976 -29.836 1.00 92.62 93 VAL A O 1
ATOM 678 N N . ARG A 1 94 ? 25.241 8.365 -31.305 1.00 92.81 94 ARG A N 1
ATOM 679 C CA . ARG A 1 94 ? 24.498 7.499 -30.366 1.00 92.81 94 ARG A CA 1
ATOM 680 C C . ARG A 1 94 ? 24.921 6.038 -30.526 1.00 92.81 94 ARG A C 1
ATOM 682 O O . ARG A 1 94 ? 25.383 5.645 -31.589 1.00 92.81 94 ARG A O 1
ATOM 689 N N . PHE A 1 95 ? 24.748 5.216 -29.495 1.00 94.19 95 PHE A N 1
ATOM 690 C CA . PHE A 1 95 ? 24.875 3.754 -29.600 1.00 94.19 95 PHE A CA 1
ATOM 691 C C . PHE A 1 95 ? 23.525 3.124 -29.966 1.00 94.19 95 PHE A C 1
ATOM 693 O O . PHE A 1 95 ? 22.490 3.633 -29.544 1.00 94.19 95 PHE A O 1
ATOM 700 N N . LEU A 1 96 ? 23.551 2.020 -30.720 1.00 92.19 96 LEU A N 1
ATOM 701 C CA . LEU A 1 96 ? 22.384 1.176 -30.985 1.00 92.19 96 LEU A CA 1
ATOM 702 C C . LEU A 1 96 ? 22.540 -0.206 -30.349 1.00 92.19 96 LEU A C 1
ATOM 704 O O . LEU A 1 96 ? 21.774 -0.568 -29.464 1.00 92.19 96 LEU A O 1
ATOM 708 N N . HIS A 1 97 ? 23.515 -0.994 -30.809 1.00 93.00 97 HIS A N 1
ATOM 709 C CA . HIS A 1 97 ? 23.672 -2.384 -30.383 1.00 93.00 97 HIS A CA 1
ATOM 710 C C . HIS A 1 97 ? 25.110 -2.895 -30.541 1.00 93.00 97 HIS A C 1
ATOM 712 O O . HIS A 1 97 ? 25.920 -2.339 -31.284 1.00 93.00 97 HIS A O 1
ATOM 718 N N . SER A 1 98 ? 25.433 -3.991 -29.855 1.00 92.44 98 SER A N 1
ATOM 719 C CA . SER A 1 98 ? 26.705 -4.706 -30.023 1.00 92.44 98 SER A CA 1
ATOM 720 C C . SER A 1 98 ? 26.717 -5.523 -31.321 1.00 92.44 98 SER A C 1
ATOM 722 O O . SER A 1 98 ? 25.675 -6.019 -31.750 1.00 92.44 98 SER A O 1
ATOM 724 N N . GLY A 1 99 ? 27.883 -5.673 -31.951 1.00 93.38 99 GLY A N 1
ATOM 725 C CA . GLY A 1 99 ? 28.025 -6.192 -33.316 1.00 93.38 99 GLY A CA 1
ATOM 726 C C . GLY A 1 99 ? 27.994 -5.085 -34.378 1.00 93.38 99 GLY A C 1
ATOM 727 O O . GLY A 1 99 ? 27.660 -3.939 -34.090 1.00 93.38 99 GLY A O 1
ATOM 728 N N . ALA A 1 100 ? 28.362 -5.419 -35.617 1.00 93.94 100 ALA A N 1
ATOM 729 C CA . ALA A 1 100 ? 28.347 -4.474 -36.736 1.00 93.94 100 ALA A CA 1
ATOM 730 C C . ALA A 1 100 ? 26.916 -4.103 -37.172 1.00 93.94 100 ALA A C 1
ATOM 732 O O . ALA A 1 100 ? 26.005 -4.934 -37.097 1.00 93.94 100 ALA A O 1
ATOM 733 N N . CYS A 1 101 ? 26.730 -2.877 -37.667 1.00 94.00 101 CYS A N 1
ATOM 734 C CA . CYS A 1 101 ? 25.452 -2.425 -38.218 1.00 94.00 101 CYS A CA 1
ATOM 735 C C . CYS A 1 101 ? 25.043 -3.288 -39.414 1.00 94.00 101 CYS A C 1
ATOM 737 O O . CYS A 1 101 ? 25.839 -3.514 -40.328 1.00 94.00 101 CYS A O 1
ATOM 739 N N . SER A 1 102 ? 23.793 -3.749 -39.438 1.00 93.06 102 SER A N 1
ATOM 740 C CA . SER A 1 102 ? 23.224 -4.387 -40.626 1.00 93.06 102 SER A CA 1
ATOM 741 C C . SER A 1 102 ? 21.695 -4.408 -40.555 1.00 93.06 102 SER A C 1
ATOM 743 O O . SER A 1 102 ? 21.158 -4.711 -39.487 1.00 93.06 102 SER A O 1
ATOM 745 N N . PRO A 1 103 ? 20.970 -4.273 -41.686 1.00 89.75 103 PRO A N 1
ATOM 746 C CA . PRO A 1 103 ? 19.502 -4.240 -41.689 1.00 89.75 103 PRO A CA 1
ATOM 747 C C . PRO A 1 103 ? 18.799 -5.480 -41.108 1.00 89.75 103 PRO A C 1
ATOM 749 O O . PRO A 1 103 ? 17.582 -5.459 -40.923 1.00 89.75 103 PRO A O 1
ATOM 752 N N . LYS A 1 104 ? 19.530 -6.578 -40.854 1.00 88.69 104 LYS A N 1
ATOM 753 C CA . LYS A 1 104 ? 19.038 -7.734 -40.089 1.00 88.69 104 LYS A CA 1
ATOM 754 C C . LYS A 1 104 ? 19.222 -7.530 -38.578 1.00 88.69 104 LYS A C 1
ATOM 756 O O . LYS A 1 104 ? 18.263 -7.738 -37.839 1.00 88.69 104 LYS A O 1
ATOM 761 N N . ALA A 1 105 ? 20.404 -7.089 -38.139 1.00 87.50 105 ALA A N 1
ATOM 762 C CA . ALA A 1 105 ? 20.703 -6.809 -36.734 1.00 87.50 105 ALA A CA 1
ATOM 763 C C . ALA A 1 105 ? 19.868 -5.638 -36.181 1.00 87.50 105 ALA A C 1
ATOM 765 O O . ALA A 1 105 ? 19.294 -5.750 -35.098 1.00 87.50 105 ALA A O 1
ATOM 766 N N . ASP A 1 106 ? 19.709 -4.559 -36.953 1.00 87.06 106 ASP A N 1
ATOM 767 C CA . ASP A 1 106 ? 18.905 -3.393 -36.561 1.00 87.06 106 ASP A CA 1
ATOM 768 C C . ASP A 1 106 ? 17.447 -3.802 -36.278 1.00 87.06 106 ASP A C 1
ATOM 770 O O . ASP A 1 106 ? 16.865 -3.470 -35.242 1.00 87.06 106 ASP A O 1
ATOM 774 N N . LYS A 1 107 ? 16.868 -4.608 -37.181 1.00 88.56 107 LYS A N 1
ATOM 775 C CA . LYS A 1 107 ? 15.505 -5.145 -37.052 1.00 88.56 107 LYS A CA 1
ATOM 776 C C . LYS A 1 107 ? 15.380 -6.144 -35.903 1.00 88.56 107 LYS A C 1
ATOM 778 O O . LYS A 1 107 ? 14.350 -6.144 -35.233 1.00 88.56 107 LYS A O 1
ATOM 783 N N . SER A 1 108 ? 16.391 -6.982 -35.656 1.00 89.06 108 SER A N 1
ATOM 784 C CA . SER A 1 108 ? 16.351 -7.939 -34.544 1.00 89.06 108 SER A CA 1
ATOM 785 C C . SER A 1 108 ? 16.450 -7.251 -33.186 1.00 89.06 108 SER A C 1
ATOM 787 O O . SER A 1 108 ? 15.731 -7.634 -32.272 1.00 89.06 108 SER A O 1
ATOM 789 N N . ASN A 1 109 ? 17.290 -6.220 -33.050 1.00 89.06 109 ASN A N 1
ATOM 790 C CA . ASN A 1 109 ? 17.436 -5.500 -31.785 1.00 89.06 109 ASN A CA 1
ATOM 791 C C . ASN A 1 109 ? 16.235 -4.585 -31.507 1.00 89.06 109 ASN A C 1
ATOM 793 O O . ASN A 1 109 ? 15.745 -4.598 -30.384 1.00 89.06 109 ASN A O 1
ATOM 797 N N . ARG A 1 110 ? 15.651 -3.922 -32.520 1.00 88.38 110 ARG A N 1
ATOM 798 C CA . ARG A 1 110 ? 14.371 -3.205 -32.342 1.00 88.38 110 ARG A CA 1
ATOM 799 C C . ARG A 1 110 ? 13.228 -4.143 -31.922 1.00 88.38 110 ARG A C 1
ATOM 801 O O . ARG A 1 110 ? 12.408 -3.765 -31.099 1.00 88.38 110 ARG A O 1
ATOM 808 N N . ARG A 1 111 ? 13.181 -5.375 -32.450 1.00 91.38 111 ARG A N 1
ATOM 809 C CA . ARG A 1 111 ? 12.210 -6.409 -32.028 1.00 91.38 111 ARG A CA 1
ATOM 810 C C . ARG A 1 111 ? 12.486 -7.004 -30.646 1.00 91.38 111 ARG A C 1
ATOM 812 O O . ARG A 1 111 ? 11.568 -7.562 -30.057 1.00 91.38 111 ARG A O 1
ATOM 819 N N . ARG A 1 112 ? 13.722 -6.938 -30.147 1.00 89.56 112 ARG A N 1
ATOM 820 C CA . ARG A 1 112 ? 14.008 -7.225 -28.738 1.00 89.56 112 ARG A CA 1
ATOM 821 C C . ARG A 1 112 ? 13.438 -6.092 -27.906 1.00 89.56 112 ARG A C 1
ATOM 823 O O . ARG A 1 112 ? 12.384 -6.300 -27.332 1.00 89.56 112 ARG A O 1
ATOM 830 N N . GLN A 1 113 ? 13.984 -4.886 -28.066 1.00 89.94 113 GLN A N 1
ATOM 831 C CA . GLN A 1 113 ? 13.597 -3.690 -27.319 1.00 89.94 113 GLN A CA 1
ATOM 832 C C . GLN A 1 113 ? 12.081 -3.427 -27.290 1.00 89.94 113 GLN A C 1
ATOM 834 O O . GLN A 1 113 ? 11.582 -3.003 -26.263 1.00 89.94 113 GLN A O 1
ATOM 839 N N . SER A 1 114 ? 11.344 -3.706 -28.377 1.00 92.81 114 SER A N 1
ATOM 840 C CA . SER A 1 114 ? 9.870 -3.681 -28.365 1.00 92.81 114 SER A CA 1
ATOM 841 C C . SER A 1 114 ? 9.301 -4.615 -27.302 1.00 92.81 114 SER A C 1
ATOM 843 O O . SER A 1 114 ? 8.680 -4.128 -26.378 1.00 92.81 114 SER A O 1
ATOM 845 N N . ARG A 1 115 ? 9.585 -5.923 -27.381 1.00 94.94 115 ARG A N 1
ATOM 846 C CA . ARG A 1 115 ? 9.100 -6.924 -26.413 1.00 94.94 115 ARG A CA 1
ATOM 847 C C . ARG A 1 115 ? 9.625 -6.691 -25.008 1.00 94.94 115 ARG A C 1
ATOM 849 O O . ARG A 1 115 ? 8.984 -7.098 -24.056 1.00 94.94 115 ARG A O 1
ATOM 856 N N . ASP A 1 116 ? 10.824 -6.133 -24.904 1.00 93.62 116 ASP A N 1
ATOM 857 C CA . ASP A 1 116 ? 11.450 -5.866 -23.621 1.00 93.62 116 ASP A CA 1
ATOM 858 C C . ASP A 1 116 ? 10.662 -4.722 -22.926 1.00 93.62 116 ASP A C 1
ATOM 860 O O . ASP A 1 116 ? 10.266 -4.890 -21.780 1.00 93.62 116 ASP A O 1
ATOM 864 N N . MET A 1 117 ? 10.254 -3.670 -23.660 1.00 93.94 117 MET A N 1
ATOM 865 C CA . MET A 1 117 ? 9.260 -2.686 -23.183 1.00 93.94 117 MET A CA 1
ATOM 866 C C . MET A 1 117 ? 7.848 -3.281 -23.032 1.00 93.94 117 MET A C 1
ATOM 868 O O . MET A 1 117 ? 7.129 -2.917 -22.111 1.00 93.94 117 MET A O 1
ATOM 872 N N . ASP A 1 118 ? 7.409 -4.179 -23.922 1.00 95.88 118 ASP A N 1
ATOM 873 C CA . ASP A 1 118 ? 6.092 -4.828 -23.820 1.00 95.88 118 ASP A CA 1
ATOM 874 C C . ASP A 1 118 ? 5.997 -5.657 -22.515 1.00 95.88 118 ASP A C 1
ATOM 876 O O . ASP A 1 118 ? 4.919 -5.756 -21.941 1.00 95.88 118 ASP A O 1
ATOM 880 N N . LEU A 1 119 ? 7.118 -6.210 -22.023 1.00 94.88 119 LEU A N 1
ATOM 881 C CA . LEU A 1 119 ? 7.230 -6.870 -20.715 1.00 94.88 119 LEU A CA 1
ATOM 882 C C . LEU A 1 119 ? 7.269 -5.864 -19.556 1.00 94.88 119 LEU A C 1
ATOM 884 O O . LEU A 1 119 ? 6.524 -6.051 -18.603 1.00 94.88 119 LEU A O 1
ATOM 888 N N . GLU A 1 120 ? 8.058 -4.786 -19.658 1.00 94.69 120 GLU A N 1
ATOM 889 C CA . GLU A 1 120 ? 8.081 -3.702 -18.656 1.00 94.69 120 GLU A CA 1
ATOM 890 C C . GLU A 1 120 ? 6.665 -3.135 -18.411 1.00 94.69 120 GLU A C 1
ATOM 892 O O . GLU A 1 120 ? 6.262 -2.967 -17.266 1.00 94.69 120 GLU A O 1
ATOM 897 N N . ASN A 1 121 ? 5.858 -2.938 -19.466 1.00 95.38 121 ASN A N 1
ATOM 898 C CA . ASN A 1 121 ? 4.460 -2.497 -19.326 1.00 95.38 121 ASN A CA 1
ATOM 899 C C . ASN A 1 121 ? 3.563 -3.535 -18.617 1.00 95.38 121 ASN A C 1
ATOM 901 O O . ASN A 1 121 ? 2.665 -3.147 -17.877 1.00 95.38 121 ASN A O 1
ATOM 905 N N . ILE A 1 122 ? 3.786 -4.838 -18.833 1.00 96.38 122 ILE A N 1
ATOM 906 C CA . ILE A 1 122 ? 3.020 -5.911 -18.169 1.00 96.38 122 ILE A CA 1
ATOM 907 C C . ILE A 1 122 ? 3.379 -5.991 -16.679 1.00 96.38 122 ILE A C 1
ATOM 909 O O . ILE A 1 122 ? 2.494 -6.208 -15.854 1.00 96.38 122 ILE A O 1
ATOM 913 N N . GLU A 1 123 ? 4.653 -5.801 -16.329 1.00 94.88 123 GLU A N 1
ATOM 914 C CA . GLU A 1 123 ? 5.110 -5.738 -14.935 1.00 94.88 123 GLU A CA 1
ATOM 915 C C . GLU A 1 123 ? 4.561 -4.479 -14.231 1.00 94.88 123 GLU A C 1
ATOM 917 O O . GLU A 1 123 ? 4.041 -4.583 -13.120 1.00 94.88 123 GLU A O 1
ATOM 922 N N . ASP A 1 124 ? 4.562 -3.321 -14.905 1.00 95.94 124 ASP A N 1
ATOM 923 C CA . ASP A 1 124 ? 3.931 -2.083 -14.425 1.00 95.94 124 ASP A CA 1
ATOM 924 C C . ASP A 1 124 ? 2.408 -2.230 -14.226 1.00 95.94 124 ASP A C 1
ATOM 926 O O . ASP A 1 124 ? 1.863 -1.707 -13.255 1.00 95.94 124 ASP A O 1
ATOM 930 N N . ASP A 1 125 ? 1.689 -2.881 -15.148 1.00 96.50 125 ASP A N 1
ATOM 931 C CA . ASP A 1 125 ? 0.235 -3.076 -15.040 1.00 96.50 125 ASP A CA 1
ATOM 932 C C . ASP A 1 125 ? -0.133 -4.069 -13.926 1.00 96.50 125 ASP A C 1
ATOM 934 O O . ASP A 1 125 ? -1.026 -3.775 -13.132 1.00 96.50 125 ASP A O 1
ATOM 938 N N . ALA A 1 126 ? 0.607 -5.173 -13.777 1.00 94.94 126 ALA A N 1
ATOM 939 C CA . ALA A 1 126 ? 0.425 -6.102 -12.659 1.00 94.94 126 ALA A CA 1
ATOM 940 C C . ALA A 1 126 ? 0.703 -5.437 -11.296 1.00 94.94 126 ALA A C 1
ATOM 942 O O . ALA A 1 126 ? -0.044 -5.649 -10.342 1.00 94.94 126 ALA A O 1
ATOM 943 N N . GLY A 1 127 ? 1.726 -4.577 -11.211 1.00 97.06 127 GLY A N 1
ATOM 944 C CA . GLY A 1 127 ? 2.016 -3.807 -9.997 1.00 97.06 127 GLY A CA 1
ATOM 945 C C . GLY A 1 127 ? 0.913 -2.810 -9.622 1.00 97.06 127 GLY A C 1
ATOM 946 O O . GLY A 1 127 ? 0.701 -2.554 -8.439 1.00 97.06 127 GLY A O 1
ATOM 947 N N . LYS A 1 128 ? 0.167 -2.272 -10.599 1.00 97.62 128 LYS A N 1
ATOM 948 C CA . LYS A 1 128 ? -1.017 -1.430 -10.333 1.00 97.62 128 LYS A CA 1
ATOM 949 C C . LYS A 1 128 ? -2.184 -2.258 -9.802 1.00 97.62 128 LYS A C 1
ATOM 951 O O . LYS A 1 128 ? -2.865 -1.800 -8.896 1.00 97.62 128 LYS A O 1
ATOM 956 N N . GLU A 1 129 ? -2.409 -3.462 -10.333 1.00 96.50 129 GLU A N 1
ATOM 957 C CA . GLU A 1 129 ? -3.444 -4.367 -9.812 1.00 96.50 129 GLU A CA 1
ATOM 958 C C . GLU A 1 129 ? -3.153 -4.782 -8.356 1.00 96.50 129 GLU A C 1
ATOM 960 O O . GLU A 1 129 ? -4.068 -4.768 -7.536 1.00 96.50 129 GLU A O 1
ATOM 965 N N . GLU A 1 130 ? -1.888 -5.056 -8.006 1.00 96.31 130 GLU A N 1
ATOM 966 C CA . GLU A 1 130 ? -1.471 -5.348 -6.622 1.00 96.31 130 GLU A CA 1
ATOM 967 C C . GLU A 1 130 ? -1.649 -4.138 -5.683 1.00 96.31 130 GLU A C 1
ATOM 969 O O . GLU A 1 130 ? -2.149 -4.299 -4.570 1.00 96.31 130 GLU A O 1
ATOM 974 N N . ILE A 1 131 ? -1.311 -2.920 -6.132 1.00 97.19 131 ILE A N 1
ATOM 975 C CA . ILE A 1 131 ? -1.525 -1.689 -5.348 1.00 97.19 131 ILE A CA 1
ATOM 976 C C . ILE A 1 131 ? -3.018 -1.431 -5.118 1.00 97.19 131 ILE A C 1
ATOM 978 O O . ILE A 1 131 ? -3.412 -1.230 -3.974 1.00 97.19 131 ILE A O 1
ATOM 982 N N . ASN A 1 132 ? -3.849 -1.488 -6.164 1.00 97.38 132 ASN A N 1
ATOM 983 C CA . ASN A 1 132 ? -5.291 -1.247 -6.043 1.00 97.38 132 ASN A CA 1
ATOM 984 C C . ASN A 1 132 ? -5.951 -2.248 -5.075 1.00 97.38 132 ASN A C 1
ATOM 986 O O . ASN A 1 132 ? -6.784 -1.860 -4.263 1.00 97.38 132 ASN A O 1
ATOM 990 N N . ALA A 1 133 ? -5.562 -3.528 -5.132 1.00 96.00 133 ALA A N 1
ATOM 991 C CA . ALA A 1 133 ? -6.060 -4.544 -4.205 1.00 96.00 133 ALA A CA 1
ATOM 992 C C . ALA A 1 133 ? -5.615 -4.279 -2.754 1.00 96.00 133 ALA A C 1
ATOM 994 O O . ALA A 1 133 ? -6.392 -4.479 -1.825 1.00 96.00 133 ALA A O 1
ATOM 995 N N . GLY A 1 134 ? -4.386 -3.788 -2.555 1.00 97.69 134 GLY A N 1
ATOM 996 C CA . GLY A 1 134 ? -3.901 -3.357 -1.243 1.00 97.69 134 GLY A CA 1
ATOM 997 C C . GLY A 1 134 ? -4.620 -2.116 -0.700 1.00 97.69 134 GLY A C 1
ATOM 998 O O . GLY A 1 134 ? -4.832 -2.026 0.505 1.00 97.69 134 GLY A O 1
ATOM 999 N N . GLU A 1 135 ? -5.025 -1.183 -1.566 1.00 97.69 135 GLU A N 1
ATOM 1000 C CA . GLU A 1 135 ? -5.869 -0.038 -1.190 1.00 97.69 135 GLU A CA 1
ATOM 1001 C C . GLU A 1 135 ? -7.285 -0.506 -0.790 1.00 97.69 135 GLU A C 1
ATOM 1003 O O . GLU A 1 135 ? -7.762 -0.124 0.277 1.00 97.69 135 GLU A O 1
ATOM 1008 N N . GLU A 1 136 ? -7.909 -1.423 -1.545 1.00 96.56 136 GLU A N 1
ATOM 1009 C CA . GLU A 1 136 ? -9.209 -2.027 -1.180 1.00 96.56 136 GLU A CA 1
ATOM 1010 C C . GLU A 1 136 ? -9.163 -2.806 0.157 1.00 96.56 136 GLU A C 1
ATOM 1012 O O . GLU A 1 136 ? -10.115 -2.740 0.940 1.00 96.56 136 GLU A O 1
ATOM 1017 N N . GLU A 1 137 ? -8.068 -3.517 0.463 1.00 96.62 137 GLU A N 1
ATOM 1018 C CA . GLU A 1 137 ? -7.884 -4.186 1.765 1.00 96.62 137 GLU A CA 1
ATOM 1019 C C . GLU A 1 137 ? -7.684 -3.195 2.930 1.00 96.62 137 GLU A C 1
ATOM 1021 O O . GLU A 1 137 ? -8.106 -3.486 4.053 1.00 96.62 137 GLU A O 1
ATOM 1026 N N . ILE A 1 138 ? -7.071 -2.029 2.685 1.00 97.31 138 ILE A N 1
ATOM 1027 C CA . ILE A 1 138 ? -6.890 -0.977 3.698 1.00 97.31 138 ILE A CA 1
ATOM 1028 C C . ILE A 1 138 ? -8.220 -0.282 3.998 1.00 97.31 138 ILE A C 1
ATOM 1030 O O . ILE A 1 138 ? -8.597 -0.223 5.168 1.00 97.31 138 ILE A O 1
ATOM 1034 N N . ASP A 1 139 ? -8.960 0.164 2.978 1.00 97.69 139 ASP A N 1
ATOM 1035 C CA . ASP A 1 139 ? -10.261 0.832 3.144 1.00 97.69 139 ASP A CA 1
ATOM 1036 C C . ASP A 1 139 ? -11.245 -0.054 3.939 1.00 97.69 139 ASP A C 1
ATOM 1038 O O . ASP A 1 139 ? -11.892 0.399 4.888 1.00 97.69 139 ASP A O 1
ATOM 1042 N N . ALA A 1 140 ? -11.299 -1.355 3.623 1.00 95.94 140 ALA A N 1
ATOM 1043 C CA . ALA A 1 140 ? -12.119 -2.328 4.351 1.00 95.94 140 ALA A CA 1
ATOM 1044 C C . ALA A 1 140 ? -11.636 -2.584 5.796 1.00 95.94 140 ALA A C 1
ATOM 1046 O O . ALA A 1 140 ? -12.433 -2.948 6.667 1.00 95.94 140 ALA A O 1
ATOM 1047 N N . GLY A 1 141 ? -10.337 -2.415 6.063 1.00 97.81 141 GLY A N 1
ATOM 1048 C CA . GLY A 1 141 ? -9.749 -2.491 7.400 1.00 97.81 141 GLY A CA 1
ATOM 1049 C C . GLY A 1 141 ? -10.030 -1.251 8.256 1.00 97.81 141 GLY A C 1
ATOM 1050 O O . GLY A 1 141 ? -10.235 -1.382 9.467 1.00 97.81 141 GLY A O 1
ATOM 1051 N N . GLU A 1 142 ? -10.091 -0.064 7.647 1.00 97.75 142 GLU A N 1
ATOM 1052 C CA . GLU A 1 142 ? -10.499 1.172 8.325 1.00 97.75 142 GLU A CA 1
ATOM 1053 C C . GLU A 1 142 ? -11.998 1.135 8.680 1.00 97.75 142 GLU A C 1
ATOM 1055 O O . GLU A 1 142 ? -12.333 1.355 9.845 1.00 97.75 142 GLU A O 1
ATOM 1060 N N . GLU A 1 143 ? -12.887 0.717 7.764 1.00 96.81 143 GLU A N 1
ATOM 1061 C CA . GLU A 1 143 ? -14.330 0.563 8.050 1.00 96.81 143 GLU A CA 1
ATOM 1062 C C . GLU A 1 143 ? -14.593 -0.403 9.225 1.00 96.81 143 GLU A C 1
ATOM 1064 O O . GLU A 1 143 ? -15.379 -0.103 10.128 1.00 96.81 143 GLU A O 1
ATOM 1069 N N . GLN A 1 144 ? -13.889 -1.541 9.274 1.00 96.75 144 GLN A N 1
ATOM 1070 C CA . GLN A 1 144 ? -13.982 -2.484 10.399 1.00 96.75 144 GLN A CA 1
ATOM 1071 C C . GLN A 1 144 ? -13.451 -1.900 11.716 1.00 96.75 144 GLN A C 1
ATOM 1073 O O . GLN A 1 144 ? -13.969 -2.231 12.786 1.00 96.75 144 GLN A O 1
ATOM 1078 N N . SER A 1 145 ? -12.431 -1.042 11.654 1.00 96.44 145 SER A N 1
ATOM 1079 C CA . SER A 1 145 ? -11.830 -0.413 12.835 1.00 96.44 145 SER A CA 1
ATOM 1080 C C . SER A 1 145 ? -12.741 0.661 13.434 1.00 96.44 145 SER A C 1
ATOM 1082 O O . SER A 1 145 ? -12.896 0.709 14.656 1.00 96.44 145 SER A O 1
ATOM 1084 N N . ASP A 1 146 ? -13.387 1.474 12.595 1.00 98.06 146 ASP A N 1
ATOM 1085 C CA . ASP A 1 146 ? -14.359 2.481 13.035 1.00 98.06 146 ASP A CA 1
ATOM 1086 C C . ASP A 1 146 ? -15.640 1.831 13.586 1.00 98.06 146 ASP A C 1
ATOM 1088 O O . ASP A 1 146 ? -16.115 2.228 14.652 1.00 98.06 146 ASP A O 1
ATOM 1092 N N . ALA A 1 147 ? -16.148 0.768 12.951 1.00 97.12 147 ALA A N 1
ATOM 1093 C CA . ALA A 1 147 ? -17.297 0.014 13.463 1.00 97.12 147 ALA A CA 1
ATOM 1094 C C . ALA A 1 147 ? -17.007 -0.643 14.830 1.00 97.12 147 ALA A C 1
ATOM 1096 O O . ALA A 1 147 ? -17.812 -0.545 15.758 1.00 97.12 147 ALA A O 1
ATOM 1097 N N . ALA A 1 148 ? -15.830 -1.261 14.992 1.00 97.94 148 ALA A N 1
ATOM 1098 C CA . ALA A 1 148 ? -15.399 -1.815 16.278 1.00 97.94 148 ALA A CA 1
ATOM 1099 C C . ALA A 1 148 ? -15.196 -0.723 17.344 1.00 97.94 148 ALA A C 1
ATOM 1101 O O . ALA A 1 148 ? -15.414 -0.965 18.533 1.00 97.94 148 ALA A O 1
ATOM 1102 N N . LYS A 1 149 ? -14.805 0.493 16.939 1.00 98.25 149 LYS A N 1
ATOM 1103 C CA . LYS A 1 149 ? -14.716 1.640 17.843 1.00 98.25 149 LYS A CA 1
ATOM 1104 C C . LYS A 1 149 ? -16.096 2.118 18.309 1.00 98.25 149 LYS A C 1
ATOM 1106 O O . LYS A 1 149 ? -16.245 2.382 19.500 1.00 98.25 149 LYS A O 1
ATOM 1111 N N . GLU A 1 150 ? -17.086 2.204 17.421 1.00 97.88 150 GLU A N 1
ATOM 1112 C CA . GLU A 1 150 ? -18.462 2.564 17.793 1.00 97.88 150 GLU A CA 1
ATOM 1113 C C . GLU A 1 150 ? -19.059 1.537 18.774 1.00 97.88 150 GLU A C 1
ATOM 1115 O O . GLU A 1 150 ? -19.660 1.923 19.778 1.00 97.88 150 GLU A O 1
ATOM 1120 N N . GLU A 1 151 ? -18.806 0.238 18.566 1.00 97.94 151 GLU A N 1
ATOM 1121 C CA . GLU A 1 151 ? -19.205 -0.816 19.511 1.00 97.94 151 GLU A CA 1
ATOM 1122 C C . GLU A 1 151 ? -18.522 -0.665 20.886 1.00 97.94 151 GLU A C 1
ATOM 1124 O O . GLU A 1 151 ? -19.174 -0.847 21.917 1.00 97.94 151 GLU A O 1
ATOM 1129 N N . ILE A 1 152 ? -17.234 -0.309 20.941 1.00 98.12 152 ILE A N 1
ATOM 1130 C CA . ILE A 1 152 ?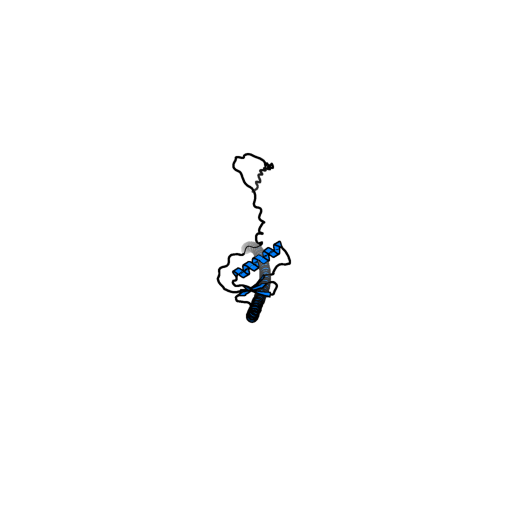 -16.522 -0.070 22.210 1.00 98.12 152 ILE A CA 1
ATOM 1131 C C . ILE A 1 152 ? -17.080 1.158 22.938 1.00 98.12 152 ILE A C 1
ATOM 1133 O O . ILE A 1 152 ? -17.377 1.070 24.130 1.00 98.12 152 ILE A O 1
ATOM 1137 N N . ASP A 1 153 ? -17.250 2.283 22.239 1.00 98.31 153 ASP A N 1
ATOM 1138 C CA . ASP A 1 153 ? -17.751 3.524 22.839 1.00 98.31 153 ASP A CA 1
ATOM 1139 C C . ASP A 1 153 ? -19.203 3.345 23.352 1.00 98.31 153 ASP A C 1
ATOM 1141 O O . ASP A 1 153 ? -19.550 3.851 24.421 1.00 98.31 153 ASP A O 1
ATOM 1145 N N . ALA A 1 154 ? -20.034 2.560 22.652 1.00 97.94 154 ALA A N 1
ATOM 1146 C CA . ALA A 1 154 ? -21.388 2.210 23.090 1.00 97.94 154 ALA A CA 1
ATOM 1147 C C . ALA A 1 154 ? -21.409 1.258 24.303 1.00 97.94 154 ALA A C 1
ATOM 1149 O O . ALA A 1 154 ? -22.187 1.463 25.236 1.00 97.94 154 ALA A O 1
ATOM 1150 N N . ASN A 1 155 ? -20.547 0.235 24.327 1.00 98.06 155 ASN A N 1
ATOM 1151 C CA . ASN A 1 155 ? -20.438 -0.674 25.474 1.00 98.06 155 ASN A CA 1
ATOM 1152 C C . ASN A 1 155 ? -19.880 0.026 26.725 1.00 98.06 155 ASN A C 1
ATOM 1154 O O . ASN A 1 155 ? -20.270 -0.337 27.834 1.00 98.06 155 ASN A O 1
ATOM 1158 N N . GLN A 1 156 ? -19.015 1.037 26.572 1.00 98.44 156 GLN A N 1
ATOM 1159 C CA . GLN A 1 156 ? -18.558 1.856 27.698 1.00 98.44 156 GLN A CA 1
ATOM 1160 C C . GLN A 1 156 ? -19.717 2.652 28.309 1.00 98.44 156 GLN A C 1
ATOM 1162 O O . GLN A 1 156 ? -19.887 2.616 29.522 1.00 98.44 156 GLN A O 1
ATOM 1167 N N . ALA A 1 157 ? -20.564 3.290 27.492 1.00 98.06 157 ALA A N 1
ATOM 1168 C CA . ALA A 1 157 ? -21.735 4.014 27.997 1.00 98.06 157 ALA A CA 1
ATOM 1169 C C . ALA A 1 157 ? -22.697 3.099 28.784 1.00 98.06 157 ALA A C 1
ATOM 1171 O O . ALA A 1 157 ? -23.159 3.471 29.857 1.00 98.06 157 ALA A O 1
ATOM 1172 N N . LEU A 1 158 ? -22.928 1.870 28.305 1.00 98.19 158 LEU A N 1
ATOM 1173 C CA . LEU A 1 158 ? -23.731 0.870 29.025 1.00 98.19 158 LEU A CA 1
ATOM 1174 C C . LEU A 1 158 ? -23.088 0.403 30.344 1.00 98.19 158 LEU A C 1
ATOM 1176 O O . LEU A 1 158 ? -23.806 -0.005 31.256 1.00 98.19 158 LEU A O 1
ATOM 1180 N N . ALA A 1 159 ? -21.757 0.432 30.453 1.00 98.00 159 ALA A N 1
ATOM 1181 C CA . ALA A 1 159 ? -21.051 0.128 31.695 1.00 98.00 159 ALA A CA 1
ATOM 1182 C C . ALA A 1 159 ? -21.139 1.291 32.698 1.00 98.00 159 ALA A C 1
ATOM 1184 O O . ALA A 1 159 ? -21.381 1.044 33.879 1.00 98.00 159 ALA A O 1
ATOM 1185 N N . ASP A 1 160 ? -21.006 2.532 32.222 1.00 98.50 160 ASP A N 1
ATOM 1186 C CA . ASP A 1 160 ? -21.137 3.751 33.028 1.00 98.50 160 ASP A CA 1
ATOM 1187 C C . ASP A 1 160 ? -22.570 3.886 33.597 1.00 98.50 160 ASP A C 1
ATOM 1189 O O . ASP A 1 160 ? -22.742 4.122 34.795 1.00 98.50 160 ASP A O 1
ATOM 1193 N N . ASP A 1 161 ? -23.600 3.652 32.769 1.00 98.25 161 ASP A N 1
ATOM 1194 C CA . ASP A 1 161 ? -25.011 3.612 33.195 1.00 98.25 161 ASP A CA 1
ATOM 1195 C C . ASP A 1 161 ? -25.248 2.510 34.251 1.00 98.25 161 ASP A C 1
ATOM 1197 O O . ASP A 1 161 ? -25.899 2.740 35.272 1.00 98.25 161 ASP A O 1
ATOM 1201 N N . ALA A 1 162 ? -24.679 1.313 34.051 1.00 98.31 162 ALA A N 1
ATOM 1202 C CA . ALA A 1 162 ? -24.819 0.200 34.991 1.00 98.31 162 ALA A CA 1
ATOM 1203 C C . ALA A 1 162 ? -24.078 0.424 36.325 1.00 98.31 162 ALA A C 1
ATOM 1205 O O . ALA A 1 162 ? -24.505 -0.103 37.356 1.00 98.31 162 ALA A O 1
ATOM 1206 N N . GLU A 1 163 ? -22.983 1.193 36.343 1.00 98.44 163 GLU A N 1
ATOM 1207 C CA . GLU A 1 163 ? -22.323 1.604 37.588 1.00 98.44 163 GLU A CA 1
ATOM 1208 C C . GLU A 1 163 ? -23.187 2.610 38.367 1.00 98.44 163 GLU A C 1
ATOM 1210 O O . GLU A 1 163 ? -23.347 2.454 39.580 1.00 98.44 163 GLU A O 1
ATOM 1215 N N . ALA A 1 164 ? -23.841 3.551 37.675 1.00 98.31 164 ALA A N 1
ATOM 1216 C CA . ALA A 1 164 ? -24.786 4.488 38.285 1.00 98.31 164 ALA A CA 1
ATOM 1217 C C . ALA A 1 164 ? -26.025 3.788 38.883 1.00 98.31 164 ALA A C 1
ATOM 1219 O O . ALA A 1 164 ? -26.383 4.065 40.030 1.00 98.31 164 ALA A O 1
ATOM 1220 N N . ASP A 1 165 ? -26.632 2.834 38.164 1.00 98.12 165 ASP A N 1
ATOM 1221 C CA . ASP A 1 165 ? -27.736 2.004 38.680 1.00 98.12 165 ASP A CA 1
ATOM 1222 C C . ASP A 1 165 ? -27.307 1.190 39.919 1.00 98.12 165 ASP A C 1
ATOM 1224 O O . ASP A 1 165 ? -28.058 1.067 40.893 1.00 98.12 165 ASP A O 1
ATOM 1228 N N . MET A 1 166 ? -26.080 0.650 39.923 1.00 98.06 166 MET A N 1
ATOM 1229 C CA . MET A 1 166 ? -25.536 -0.062 41.085 1.00 98.06 166 MET A CA 1
ATOM 1230 C C . MET A 1 166 ? -25.290 0.852 42.289 1.00 98.06 166 MET A C 1
ATOM 1232 O O . MET A 1 166 ? -25.450 0.388 43.417 1.00 98.06 166 MET A O 1
ATOM 1236 N N . ASP A 1 167 ? -24.870 2.103 42.094 1.00 98.44 167 ASP A N 1
ATOM 1237 C CA . ASP A 1 167 ? -24.693 3.061 43.192 1.00 98.44 167 ASP A CA 1
ATOM 1238 C C . ASP A 1 167 ? -26.038 3.534 43.758 1.00 98.44 167 ASP A C 1
ATOM 1240 O O . ASP A 1 167 ? -26.220 3.489 44.976 1.00 98.44 167 ASP A O 1
ATOM 1244 N N . ALA A 1 168 ? -27.022 3.842 42.908 1.00 98.06 168 ALA A N 1
ATOM 1245 C CA . ALA A 1 168 ? -28.384 4.150 43.350 1.00 98.06 168 ALA A CA 1
ATOM 1246 C C . ALA A 1 168 ? -28.994 2.995 44.171 1.00 98.06 168 ALA A C 1
ATOM 1248 O O . ALA A 1 168 ? -29.517 3.209 45.266 1.00 98.06 168 ALA A O 1
ATOM 1249 N N . GLY A 1 169 ? -28.837 1.748 43.710 1.00 98.38 169 GLY A N 1
ATOM 1250 C CA . GLY A 1 169 ? -29.294 0.566 44.446 1.00 98.38 169 GLY A CA 1
ATOM 1251 C C . GLY A 1 169 ? -28.592 0.349 45.797 1.00 98.38 169 GLY A C 1
ATOM 1252 O O . GLY A 1 169 ? -29.192 -0.215 46.712 1.00 98.38 169 GLY A O 1
ATOM 1253 N N . LYS A 1 170 ? -27.344 0.814 45.973 1.00 98.50 170 LYS A N 1
ATOM 1254 C CA . LYS A 1 170 ? -26.661 0.799 47.284 1.00 98.50 170 LYS A CA 1
ATOM 1255 C C . LYS A 1 170 ? -27.263 1.836 48.234 1.00 98.50 170 LYS A C 1
ATOM 1257 O O . LYS A 1 170 ? -27.417 1.528 49.414 1.00 98.50 170 LYS A O 1
ATOM 1262 N N . GLU A 1 171 ? -27.611 3.025 47.739 1.00 98.25 171 GLU A N 1
ATOM 1263 C CA . GLU A 1 171 ? -28.269 4.065 48.543 1.00 98.25 171 GLU A CA 1
ATOM 1264 C C . GLU A 1 171 ? -29.683 3.637 48.976 1.00 98.25 171 GLU A C 1
ATOM 1266 O O . GLU A 1 171 ? -30.017 3.773 50.153 1.00 98.25 171 GLU A O 1
ATOM 1271 N N . GLU A 1 172 ? -30.478 3.023 48.088 1.00 98.19 172 GLU A N 1
ATOM 1272 C CA . GLU A 1 172 ? -31.795 2.465 48.446 1.00 98.19 172 GLU A CA 1
ATOM 1273 C C . GLU A 1 172 ? -31.695 1.365 49.519 1.00 98.19 172 GLU A C 1
ATOM 1275 O O . GLU A 1 172 ? -32.467 1.360 50.481 1.00 98.19 172 GLU A O 1
ATOM 1280 N N . ILE A 1 173 ? -30.720 0.453 49.401 1.00 98.25 173 ILE A N 1
ATOM 1281 C CA . ILE A 1 173 ? -30.483 -0.604 50.401 1.00 98.25 173 ILE A CA 1
ATOM 1282 C C . ILE A 1 173 ? -30.028 -0.016 51.745 1.00 98.25 173 ILE A C 1
ATOM 1284 O O . ILE A 1 173 ? -30.424 -0.530 52.792 1.00 98.25 173 ILE A O 1
ATOM 1288 N N . ALA A 1 174 ? -29.222 1.050 51.740 1.00 98.25 174 ALA A N 1
ATOM 1289 C CA . ALA A 1 174 ? -28.806 1.729 52.965 1.00 98.25 174 ALA A CA 1
ATOM 1290 C C . ALA A 1 174 ? -30.000 2.395 53.671 1.00 98.25 174 ALA A C 1
ATOM 1292 O O . ALA A 1 174 ? -30.217 2.144 54.856 1.00 98.25 174 ALA A O 1
ATOM 1293 N N . ALA A 1 175 ? -30.816 3.156 52.934 1.00 97.38 175 ALA A N 1
ATOM 1294 C CA . ALA A 1 175 ? -32.007 3.814 53.470 1.00 97.38 175 ALA A CA 1
ATOM 1295 C C . ALA A 1 175 ? -33.037 2.806 54.014 1.00 97.38 175 ALA A C 1
ATOM 1297 O O . ALA A 1 175 ? -33.524 2.963 55.131 1.00 97.38 175 ALA A O 1
ATOM 1298 N N . GLY A 1 176 ? -33.309 1.719 53.280 1.00 98.12 176 GLY A N 1
ATOM 1299 C CA . GLY A 1 176 ? -34.186 0.641 53.755 1.00 98.12 176 GLY A CA 1
ATOM 1300 C C . GLY A 1 176 ? -33.638 -0.109 54.979 1.00 98.12 176 GLY A C 1
ATOM 1301 O O . GLY A 1 176 ? -34.409 -0.662 55.763 1.00 98.12 176 GLY A O 1
ATOM 1302 N N . GLY A 1 177 ? -32.315 -0.105 55.176 1.00 98.06 177 GLY A N 1
ATOM 1303 C CA . GLY A 1 177 ? -31.673 -0.560 56.409 1.00 98.06 177 GLY A CA 1
ATOM 1304 C C . GLY A 1 177 ? -31.982 0.360 57.591 1.00 98.06 177 GLY A C 1
ATOM 1305 O O . GLY A 1 177 ? -32.470 -0.116 58.614 1.00 98.06 177 GLY A O 1
ATOM 1306 N N . GLU A 1 178 ? -31.780 1.672 57.429 1.00 98.06 178 GLU A N 1
ATOM 1307 C CA . GLU A 1 178 ? -32.092 2.678 58.457 1.00 98.06 178 GLU A CA 1
ATOM 1308 C C . GLU A 1 178 ? -33.586 2.672 58.840 1.00 98.06 178 GLU A C 1
ATOM 1310 O O . GLU A 1 178 ? -33.918 2.715 60.026 1.00 98.06 178 GLU A O 1
ATOM 1315 N N . GLU A 1 179 ? -34.494 2.536 57.865 1.00 97.75 179 GLU A N 1
ATOM 1316 C CA . GLU A 1 179 ? -35.933 2.368 58.123 1.00 97.75 179 GLU A CA 1
ATOM 1317 C C . GLU A 1 179 ? -36.242 1.073 58.894 1.00 97.75 179 GLU A C 1
ATOM 1319 O O . GLU A 1 179 ? -37.073 1.081 59.805 1.00 97.75 179 GLU A O 1
ATOM 1324 N N . SER A 1 180 ? -35.571 -0.039 58.569 1.00 97.25 180 SER A N 1
ATOM 1325 C CA . SER A 1 180 ? -35.782 -1.321 59.251 1.00 97.25 180 SER A CA 1
ATOM 1326 C C . SER A 1 180 ? -35.240 -1.335 60.683 1.00 97.25 180 SER A C 1
ATOM 1328 O O . SER A 1 180 ? -35.830 -2.006 61.533 1.00 97.25 180 SER A O 1
ATOM 1330 N N . ASP A 1 181 ? -34.139 -0.634 60.958 1.00 98.19 181 ASP A N 1
ATOM 1331 C CA . ASP A 1 181 ? -33.595 -0.497 62.311 1.00 98.19 181 ASP A CA 1
ATOM 1332 C C . ASP A 1 181 ? -34.490 0.423 63.163 1.00 98.19 181 ASP A C 1
ATOM 1334 O O . ASP A 1 181 ? -34.846 0.064 64.286 1.00 98.19 181 ASP A O 1
ATOM 1338 N N . ALA A 1 182 ? -34.966 1.547 62.610 1.00 97.75 182 ALA A N 1
ATOM 1339 C CA . ALA A 1 182 ? -35.902 2.444 63.297 1.00 97.75 182 ALA A CA 1
ATOM 1340 C C . ALA A 1 182 ? -37.254 1.770 63.607 1.00 97.75 182 ALA A C 1
ATOM 1342 O O . ALA A 1 182 ? -37.760 1.863 64.727 1.00 97.75 182 ALA A O 1
ATOM 1343 N N . ALA A 1 183 ? -37.819 1.029 62.646 1.00 98.06 183 ALA A N 1
ATOM 1344 C CA . ALA A 1 183 ? -39.038 0.246 62.860 1.00 98.06 183 ALA A CA 1
ATOM 1345 C C . ALA A 1 183 ? -38.848 -0.849 63.923 1.00 98.06 183 ALA A C 1
ATOM 1347 O O . ALA A 1 183 ? -39.797 -1.213 64.622 1.00 98.06 183 ALA A O 1
ATOM 1348 N N . LYS A 1 184 ? -37.623 -1.367 64.081 1.00 98.31 184 LYS A N 1
ATOM 1349 C CA . LYS A 1 184 ? -37.305 -2.310 65.149 1.00 98.31 184 LYS A CA 1
ATOM 1350 C C . LYS A 1 184 ? -37.240 -1.638 66.522 1.00 98.31 184 LYS A C 1
ATOM 1352 O O . LYS A 1 184 ? -37.809 -2.194 67.458 1.00 98.31 184 LYS A O 1
ATOM 1357 N N . GLU A 1 185 ? -36.618 -0.465 66.652 1.00 98.19 185 GLU A N 1
ATOM 1358 C CA . GLU A 1 185 ? -36.644 0.288 67.918 1.00 98.19 185 GLU A CA 1
ATOM 1359 C C . GLU A 1 185 ? -38.088 0.605 68.355 1.00 98.19 185 GLU A C 1
ATOM 1361 O O . GLU A 1 185 ? -38.408 0.501 69.539 1.00 98.19 185 GLU A O 1
ATOM 1366 N N . GLU A 1 186 ? -38.989 0.907 67.409 1.00 97.94 186 GLU A N 1
ATOM 1367 C CA . GLU A 1 186 ? -40.415 1.111 67.702 1.00 97.94 186 GLU A CA 1
ATOM 1368 C C . GLU A 1 186 ? -41.114 -0.180 68.179 1.00 97.94 186 GLU A C 1
ATOM 1370 O O . GLU A 1 186 ? -41.917 -0.140 69.116 1.00 97.94 186 GLU A O 1
ATOM 1375 N N . ILE A 1 187 ? -40.812 -1.338 67.581 1.00 98.06 187 ILE A N 1
ATOM 1376 C CA . ILE A 1 187 ? -41.359 -2.637 68.015 1.00 98.06 187 ILE A CA 1
ATOM 1377 C C . ILE A 1 187 ? -40.845 -3.012 69.409 1.00 98.06 187 ILE A C 1
ATOM 1379 O O . ILE A 1 187 ? -41.650 -3.356 70.274 1.00 98.06 187 ILE A O 1
ATOM 1383 N N . ASP A 1 188 ? -3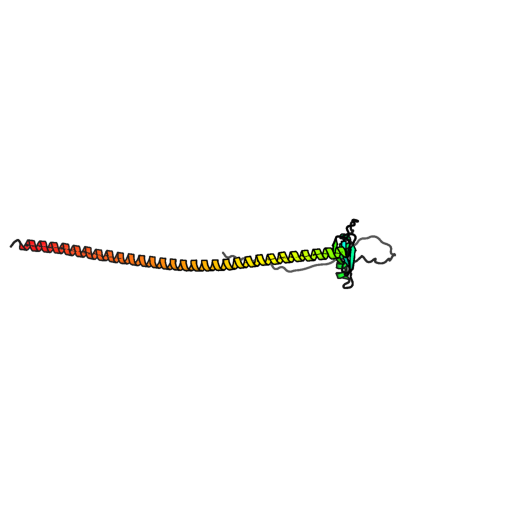9.535 -2.910 69.647 1.00 98.00 188 ASP A N 1
ATOM 1384 C CA . ASP A 1 188 ? -38.918 -3.260 70.931 1.00 98.00 188 ASP A CA 1
ATOM 1385 C C . ASP A 1 188 ? -39.435 -2.330 72.061 1.00 98.00 188 ASP A C 1
ATOM 1387 O O . ASP A 1 188 ? -39.675 -2.786 73.182 1.00 98.00 188 ASP A O 1
ATOM 1391 N N . ALA A 1 189 ? -39.711 -1.050 71.766 1.00 97.56 189 ALA A N 1
ATOM 1392 C CA . ALA A 1 189 ? -40.341 -0.115 72.705 1.00 97.56 189 ALA A CA 1
ATOM 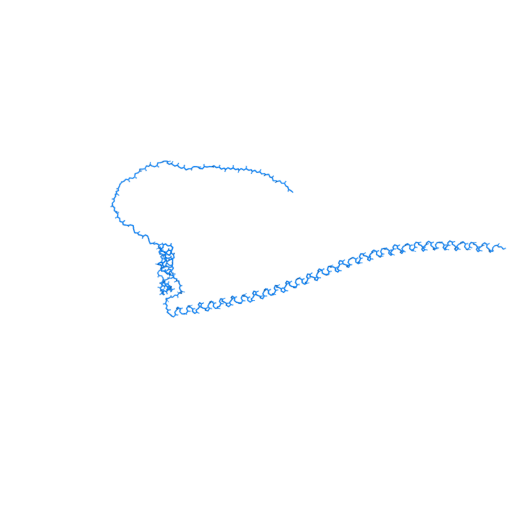1393 C C . ALA A 1 189 ? -41.831 -0.413 72.968 1.00 97.56 189 ALA A C 1
ATOM 1395 O O . ALA A 1 189 ? -42.278 -0.356 74.115 1.00 97.56 189 ALA A O 1
ATOM 1396 N N . ASN A 1 190 ? -42.609 -0.751 71.934 1.00 97.75 190 ASN A N 1
ATOM 1397 C CA . ASN A 1 190 ? -44.018 -1.127 72.094 1.00 97.75 190 ASN A CA 1
ATOM 1398 C C . ASN A 1 190 ? -44.185 -2.458 72.845 1.00 97.75 190 ASN A C 1
ATOM 1400 O O . ASN A 1 190 ? -45.144 -2.602 73.601 1.00 97.75 190 ASN A O 1
ATOM 1404 N N . GLN A 1 191 ? -43.254 -3.406 72.681 1.00 98.12 191 GLN A N 1
ATOM 1405 C CA . GLN A 1 191 ? -43.238 -4.648 73.458 1.00 98.12 191 GLN A CA 1
ATOM 1406 C C . GLN A 1 191 ? -43.039 -4.352 74.949 1.00 98.12 191 GLN A C 1
ATOM 1408 O O . GLN A 1 191 ? -43.828 -4.821 75.759 1.00 98.12 191 GLN A O 1
ATOM 1413 N N . ALA A 1 192 ? -42.073 -3.501 75.315 1.00 97.38 192 ALA A N 1
ATOM 1414 C CA . ALA A 1 192 ? -41.860 -3.120 76.714 1.00 97.38 192 ALA A CA 1
ATOM 1415 C C . ALA A 1 192 ? -43.099 -2.453 77.349 1.00 97.38 192 ALA A C 1
ATOM 1417 O O . ALA A 1 192 ? -43.436 -2.746 78.492 1.00 97.38 192 ALA A O 1
ATOM 1418 N N . LEU A 1 193 ? -43.822 -1.611 76.598 1.00 97.50 193 LEU A N 1
ATOM 1419 C CA . LEU A 1 193 ? -45.083 -1.010 77.059 1.00 97.50 193 LEU A CA 1
ATOM 1420 C C . LEU A 1 193 ? -46.226 -2.029 77.212 1.00 97.50 193 LEU A C 1
ATOM 1422 O O . LEU A 1 193 ? -47.125 -1.809 78.022 1.00 97.50 193 LEU A O 1
ATOM 1426 N N . ALA A 1 194 ? -46.217 -3.118 76.439 1.00 96.94 194 ALA A N 1
ATOM 1427 C CA . ALA A 1 194 ? -47.169 -4.215 76.593 1.00 96.94 194 ALA A CA 1
ATOM 1428 C C . ALA A 1 194 ? -46.834 -5.075 77.823 1.00 96.94 194 ALA A C 1
ATOM 1430 O O . ALA A 1 194 ? -47.733 -5.366 78.607 1.00 96.94 194 ALA A O 1
ATOM 1431 N N . ASP A 1 195 ? -45.553 -5.400 78.023 1.00 97.25 195 ASP A N 1
ATOM 1432 C CA . ASP A 1 195 ? -45.054 -6.159 79.175 1.00 97.25 195 ASP A CA 1
ATOM 1433 C C . ASP A 1 195 ? -45.338 -5.413 80.503 1.00 97.25 195 ASP A C 1
ATOM 1435 O O . ASP A 1 195 ? -45.828 -6.013 81.463 1.00 97.25 195 ASP A O 1
ATOM 1439 N N . ASP A 1 196 ? -45.105 -4.091 80.549 1.00 96.94 196 ASP A N 1
ATOM 1440 C CA . ASP A 1 196 ? -45.457 -3.230 81.695 1.00 96.94 196 ASP A CA 1
ATOM 1441 C C . ASP A 1 196 ? -46.980 -3.226 81.957 1.00 96.94 196 ASP A C 1
ATOM 1443 O O . ASP A 1 196 ? -47.424 -3.306 83.105 1.00 96.94 196 ASP A O 1
ATOM 1447 N N . ALA A 1 197 ? -47.801 -3.159 80.901 1.00 96.31 197 ALA A N 1
ATOM 1448 C CA . ALA A 1 197 ? -49.260 -3.139 81.022 1.00 96.31 197 ALA A CA 1
ATOM 1449 C C . ALA A 1 197 ? -49.856 -4.496 8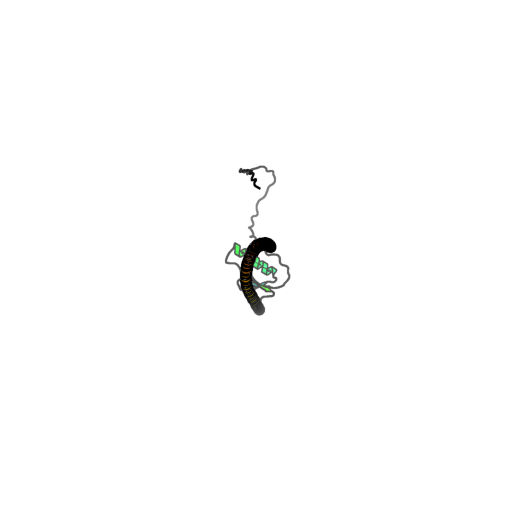1.445 1.00 96.31 197 ALA A C 1
ATOM 1451 O O . ALA A 1 197 ? -50.877 -4.523 82.133 1.00 96.31 197 ALA A O 1
ATOM 1452 N N . GLU A 1 198 ? -49.235 -5.617 81.063 1.00 96.00 198 GLU A N 1
ATOM 1453 C CA . GLU A 1 198 ? -49.599 -6.955 81.544 1.00 96.00 198 GLU A CA 1
ATOM 1454 C C . GLU A 1 198 ? -49.314 -7.077 83.051 1.00 96.00 198 GLU A C 1
ATOM 1456 O O . GLU A 1 198 ? -50.192 -7.495 83.805 1.00 96.00 198 GLU A O 1
ATOM 1461 N N . ALA A 1 199 ? -48.164 -6.578 83.522 1.00 94.81 199 ALA A N 1
ATOM 1462 C CA . ALA A 1 199 ? -47.827 -6.550 84.948 1.00 94.81 199 ALA A CA 1
ATOM 1463 C C . ALA A 1 199 ? -48.767 -5.660 85.795 1.00 94.81 199 ALA A C 1
ATOM 1465 O O . ALA A 1 199 ? -49.127 -6.036 86.916 1.00 94.81 199 ALA A O 1
ATOM 1466 N N . ASP A 1 200 ? -49.200 -4.506 85.272 1.00 94.50 200 ASP A N 1
ATOM 1467 C CA . ASP A 1 200 ? -50.202 -3.648 85.928 1.00 94.50 200 ASP A CA 1
ATOM 1468 C C . ASP A 1 200 ? -51.588 -4.329 86.004 1.00 94.50 200 ASP A C 1
ATOM 1470 O O . ASP A 1 200 ? -52.303 -4.166 86.998 1.00 94.50 200 ASP A O 1
ATOM 1474 N N . MET A 1 201 ? -51.973 -5.123 84.993 1.00 91.38 201 MET A N 1
ATOM 1475 C CA . MET A 1 201 ? -53.215 -5.910 85.016 1.00 91.38 201 MET A CA 1
ATOM 1476 C C . MET A 1 201 ? -53.146 -7.077 86.007 1.00 91.38 201 MET A C 1
ATOM 1478 O O . MET A 1 201 ? -54.068 -7.221 86.808 1.00 91.38 201 MET A O 1
ATOM 1482 N N . ASP A 1 202 ? -52.054 -7.847 86.018 1.00 92.69 202 ASP A N 1
ATOM 1483 C CA . ASP A 1 202 ? -51.809 -8.917 86.999 1.00 92.69 202 ASP A CA 1
ATOM 1484 C C . ASP A 1 202 ? -51.882 -8.377 88.439 1.00 92.69 202 ASP A C 1
ATOM 1486 O O . ASP A 1 202 ? -52.495 -8.985 89.323 1.00 92.69 202 ASP A O 1
ATOM 1490 N N . HIS A 1 203 ? -51.299 -7.196 88.685 1.00 90.50 203 HIS A N 1
ATOM 1491 C CA . HIS A 1 203 ? -51.386 -6.543 89.989 1.00 90.50 203 HIS A CA 1
ATOM 1492 C C . HIS A 1 203 ? -52.822 -6.123 90.333 1.00 90.50 203 HIS A C 1
ATOM 1494 O O . HIS A 1 203 ? -53.250 -6.292 91.478 1.00 90.50 203 HIS A O 1
ATOM 1500 N N . ALA A 1 204 ? -53.575 -5.599 89.362 1.00 89.44 204 ALA A N 1
ATOM 1501 C CA . ALA A 1 204 ? -54.966 -5.216 89.560 1.00 89.44 204 ALA A CA 1
ATOM 1502 C C . ALA A 1 204 ? -55.878 -6.428 89.821 1.00 89.44 204 ALA A C 1
ATOM 1504 O O . ALA A 1 204 ? -56.728 -6.348 90.705 1.00 89.44 204 ALA A O 1
ATOM 1505 N N . GLU A 1 205 ? -55.709 -7.552 89.118 1.00 88.75 205 GLU A N 1
ATOM 1506 C CA . GLU A 1 205 ? -56.491 -8.776 89.357 1.00 88.75 205 GLU A CA 1
ATOM 1507 C C . GLU A 1 205 ? -56.208 -9.339 90.759 1.00 88.75 205 GLU A C 1
ATOM 1509 O O . GLU A 1 205 ? -57.142 -9.552 91.533 1.00 88.75 205 GLU A O 1
ATOM 1514 N N . ALA A 1 206 ? -54.932 -9.419 91.156 1.00 85.06 206 ALA A N 1
ATOM 1515 C CA . ALA A 1 206 ? -54.528 -9.869 92.491 1.00 85.06 206 ALA A CA 1
ATOM 1516 C C . ALA A 1 206 ? -55.103 -9.023 93.649 1.00 85.06 206 ALA A C 1
ATOM 1518 O O . ALA A 1 206 ? -55.284 -9.543 94.747 1.00 85.06 206 ALA A O 1
ATOM 1519 N N . LEU A 1 207 ? -55.408 -7.738 93.423 1.00 83.25 207 LEU A N 1
ATOM 1520 C CA . LEU A 1 207 ? -56.056 -6.866 94.415 1.00 83.25 207 LEU A CA 1
ATOM 1521 C C . LEU A 1 207 ? -57.582 -7.052 94.509 1.00 83.25 207 LEU A C 1
ATOM 1523 O O . LEU A 1 207 ? -58.172 -6.621 95.497 1.00 83.25 207 LEU A O 1
ATOM 1527 N N . ASN A 1 208 ? -58.228 -7.656 93.506 1.00 76.06 208 ASN A N 1
ATOM 1528 C CA . ASN A 1 208 ? -59.675 -7.920 93.517 1.00 76.06 208 ASN A CA 1
ATOM 1529 C C . ASN A 1 208 ? -60.029 -9.287 94.138 1.00 76.06 208 ASN A C 1
ATOM 1531 O O . ASN A 1 208 ? -61.161 -9.471 94.576 1.00 76.06 208 ASN A O 1
ATOM 1535 N N . ASP A 1 209 ? -59.074 -10.218 94.216 1.00 73.12 209 ASP A N 1
ATOM 1536 C CA . ASP A 1 209 ? -59.241 -11.546 94.835 1.00 73.12 209 ASP A CA 1
ATOM 1537 C C . ASP A 1 209 ? -59.108 -11.541 96.384 1.00 73.12 209 ASP A C 1
ATOM 1539 O O . ASP A 1 209 ? -59.253 -12.588 97.022 1.00 73.12 209 ASP A O 1
ATOM 1543 N N . GLU A 1 210 ? -58.847 -10.382 97.012 1.00 61.44 210 GLU A N 1
ATOM 1544 C CA . GLU A 1 210 ? -58.684 -10.227 98.475 1.00 61.44 210 GLU A CA 1
ATOM 1545 C C . GLU A 1 210 ? -59.909 -9.617 99.222 1.00 61.44 210 GLU A C 1
ATOM 1547 O O . GLU A 1 210 ? -59.798 -9.359 100.426 1.00 61.44 210 GLU A O 1
ATOM 1552 N N . GLU A 1 211 ? -61.072 -9.408 98.569 1.00 51.47 211 GLU A N 1
ATOM 1553 C CA . GLU A 1 211 ? -62.319 -8.848 99.176 1.00 51.47 211 GLU A CA 1
ATOM 1554 C C . GLU A 1 211 ? -63.435 -9.887 99.465 1.00 51.47 211 GLU A C 1
ATOM 1556 O O . GLU A 1 211 ? -63.908 -9.914 100.630 1.00 51.47 211 GLU A O 1
#

Sequence (211 aa):
MRAYSCLVILAVVSLPAQLLVSAESSEAANTSAALPATSTPICEETVCPRLYMPVCGLVDGEPMTAPSRCVLNNKIRCSAILQRTLGNKIPTVRFLHSGACSPKADKSNRRRQSRDMDLENIEDDAGKEEINAGEEEIDAGEEQSDAAKEEIDANQALADDAEADMDAGKEEIAAGGEESDAAKEEIDANQALADDAEADMDHAEALNDEE

Radius of gyration: 55.88 Å; chains: 1; bounding box: 133×56×141 Å